Protein AF-A0A7S0Q7Q4-F1 (afdb_monomer)

Mean predicted aligned error: 8.8 Å

InterPro domains:
  IPR007248 Mpv17/PMP22 [PTHR11266] (3-178)

Radius of gyration: 19.62 Å; Cα contacts (8 Å, |Δi|>4): 245; chains: 1; bounding box: 59×31×59 Å

Nearest PDB structures (foldseek):
  9iix-assembly1_R  TM=3.450E-01  e=4.784E+00  Homo sapiens
  8u8f-assembly1_R  TM=2.348E-01  e=5.250E+00  Homo sapiens
  8rql-assembly1_R  TM=2.627E-01  e=7.979E+00  Homo sapiens

Foldseek 3Di:
DVVVVVVVCVVPVLQVQLQVQLVLLLVLLVVLCVVVVPPDDPVLLSVLSSNLSSVLRNPDLCCVQVPVCVPPPCVVQVVDLVSNLVSQCCCVLVPCFLPPSQLSSLLSLQCSPDPPDDSVVSSVVSVVLSVQQVVQQSVLACVLVVVLSVCLSPPADLVCSLVSLSVSSSVLSSVQSNVCVVDVPDDRHHHDDDSDDNVNSVVVVVVVVVVVVVVVVVVVVVVD

pLDDT: mean 80.25, std 16.11, range [37.06, 96.06]

Organism: NCBI:txid221442

Solvent-accessible surface area (backbone atoms only — not comparable to full-atom values): 11736 Å² total; per-residue (Å²): 111,70,70,59,53,53,53,51,39,71,75,40,50,43,63,47,37,8,51,54,34,16,50,47,29,36,54,16,30,56,51,27,44,59,71,69,63,53,95,62,86,59,62,65,61,38,50,38,48,18,51,46,25,26,53,42,21,39,42,60,41,39,47,48,55,72,45,46,35,64,73,65,48,40,81,78,25,70,90,35,72,66,48,39,49,52,50,50,48,46,45,45,65,65,41,42,37,68,73,43,50,48,52,50,48,31,24,48,46,30,51,64,70,52,83,89,64,59,65,67,58,26,36,53,51,16,52,53,53,36,70,72,15,45,67,42,15,49,50,41,14,49,70,50,41,53,57,50,54,48,42,46,73,75,71,40,53,60,89,46,34,31,61,51,36,48,51,55,33,33,54,32,35,22,50,40,36,48,62,56,66,77,32,93,82,63,78,66,48,61,63,40,69,61,84,64,53,53,82,45,27,60,60,57,40,50,49,52,54,56,49,52,54,52,54,52,55,59,59,60,67,75,77,114

Secondary structure (DSSP, 8-state):
-HHHHHHHHHH-HHHHHHHHHHHHHHHHHHHHHHHTT-SS--HHHHHHHHHHHHHHIIIIIHIIIIIIIIIIIHHHHTT-HHHHHHHHHHHIIIIIIIIIIHHHHHHHHHHHH-SS--HHHHHHHHHHHHHHHHHHHHHHHHHHHHHHHHHHHHTS-TTTHHHHHHHHHHHHHHHHHHHHHH-SS--SS--------TTTHHHHHHHHHHHHHHHHHHHHTT--

Sequence (224 aa):
MLRSLSNGVRRYPVPAAGATLATRYFCGDIFAQNFEQAERIDWRRTAIITSFGCLMGSGPVYFLFSYLYPTRIRPLVQHSRVASLSAFIAMDLGVLMPFVYLPVFYAVREVGYSPATHVRDSILKGWIRYKEGVFADMRAATAIMVPQDACLVFLVPSYLAVPFVSVTGFIWVVALSISRGANPDAEGGAAGGVASGADNCNLLVDAEDIRKSRSNASYSNSKL

Structure (mmCIF, N/CA/C/O backbone):
data_AF-A0A7S0Q7Q4-F1
#
_entry.id   AF-A0A7S0Q7Q4-F1
#
loop_
_atom_site.group_PDB
_atom_site.id
_atom_site.type_symbol
_atom_site.label_atom_id
_atom_site.label_alt_id
_atom_site.label_comp_id
_atom_site.label_asym_id
_atom_site.label_entity_id
_atom_site.label_seq_id
_atom_site.pdbx_PDB_ins_code
_atom_site.Cartn_x
_atom_site.Cartn_y
_atom_site.Cartn_z
_atom_site.occupancy
_atom_site.B_iso_or_equiv
_atom_site.auth_seq_id
_atom_site.auth_comp_id
_atom_site.auth_asym_id
_atom_site.auth_atom_id
_atom_site.pdbx_PDB_model_num
ATOM 1 N N . MET A 1 1 ? -28.806 -6.197 -8.462 1.00 66.81 1 MET A N 1
ATOM 2 C CA . MET A 1 1 ? -27.387 -6.124 -8.882 1.00 66.81 1 MET A CA 1
ATOM 3 C C . MET A 1 1 ? 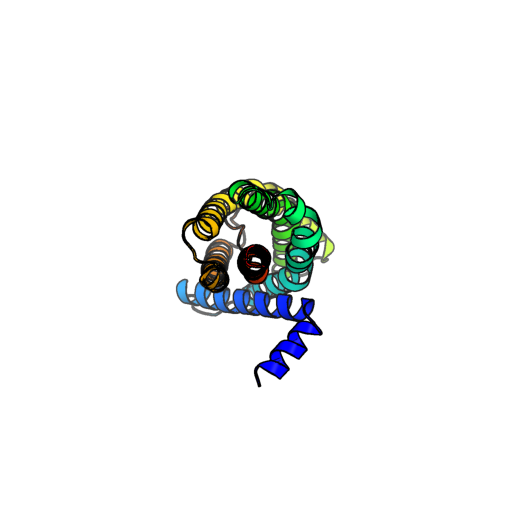-26.423 -6.034 -7.692 1.00 66.81 1 MET A C 1
ATOM 5 O O . MET A 1 1 ? -25.625 -6.946 -7.529 1.00 66.81 1 MET A O 1
ATOM 9 N N . LEU A 1 2 ? -26.546 -5.041 -6.797 1.00 71.25 2 LEU A N 1
ATOM 10 C CA . LEU A 1 2 ? -25.627 -4.844 -5.651 1.00 71.25 2 LEU A CA 1
ATOM 11 C C . LEU A 1 2 ? -25.494 -6.054 -4.700 1.00 71.25 2 LEU A C 1
ATOM 13 O O . LEU A 1 2 ? -24.386 -6.398 -4.305 1.00 71.25 2 LEU A O 1
ATOM 17 N N . ARG A 1 3 ? -26.594 -6.764 -4.405 1.00 76.06 3 ARG A N 1
ATOM 18 C CA . ARG A 1 3 ? -26.569 -7.984 -3.565 1.00 76.06 3 ARG A CA 1
ATOM 19 C C . ARG A 1 3 ? -25.807 -9.158 -4.197 1.00 76.06 3 ARG A C 1
ATOM 21 O O . ARG A 1 3 ? -25.232 -9.979 -3.494 1.00 76.06 3 ARG A O 1
ATOM 28 N N . SER A 1 4 ? -25.797 -9.249 -5.528 1.00 78.94 4 SER A N 1
ATOM 29 C CA . SER A 1 4 ? -25.031 -10.286 -6.233 1.00 78.94 4 SER A CA 1
ATOM 30 C C . SER A 1 4 ? -23.536 -9.979 -6.179 1.00 78.94 4 SER A C 1
ATOM 32 O O . SER A 1 4 ? -22.729 -10.881 -5.969 1.00 78.94 4 SER A O 1
ATOM 34 N N . LEU A 1 5 ? -23.179 -8.697 -6.311 1.00 76.81 5 LEU A N 1
ATOM 35 C CA . LEU A 1 5 ? -21.801 -8.228 -6.207 1.00 76.81 5 LEU A CA 1
ATOM 36 C C . LEU A 1 5 ? -21.236 -8.487 -4.801 1.00 76.81 5 LEU A C 1
ATOM 38 O O . LEU A 1 5 ? -20.153 -9.049 -4.665 1.00 76.81 5 LEU A O 1
ATOM 42 N N . SER A 1 6 ? -22.008 -8.172 -3.754 1.00 81.50 6 SER A N 1
ATOM 43 C CA . SER A 1 6 ? -21.590 -8.409 -2.366 1.00 81.50 6 SER A CA 1
ATOM 44 C C . SER A 1 6 ? -21.366 -9.891 -2.061 1.00 81.50 6 SER A C 1
ATOM 46 O O . SER A 1 6 ? -20.432 -10.239 -1.343 1.00 81.50 6 SER A O 1
ATOM 48 N N . ASN A 1 7 ? -22.194 -10.776 -2.624 1.00 82.81 7 ASN A N 1
ATOM 49 C CA . ASN A 1 7 ? -22.036 -12.221 -2.450 1.00 82.81 7 ASN A CA 1
ATOM 50 C C . ASN A 1 7 ? -20.778 -12.747 -3.154 1.00 82.81 7 ASN A C 1
ATOM 52 O O . ASN A 1 7 ? -20.102 -13.623 -2.618 1.00 82.81 7 ASN A O 1
ATOM 56 N N . GLY A 1 8 ? -20.433 -12.183 -4.316 1.00 80.88 8 GLY A N 1
ATOM 57 C CA . GLY A 1 8 ? -19.184 -12.489 -5.014 1.00 80.88 8 GLY A CA 1
ATOM 58 C C . GLY A 1 8 ? -17.950 -12.080 -4.208 1.00 80.88 8 GLY A C 1
ATOM 59 O O . GLY A 1 8 ? -17.070 -12.907 -3.978 1.00 80.88 8 GLY A O 1
ATOM 60 N N . VAL A 1 9 ? -17.924 -10.841 -3.703 1.00 85.44 9 VAL A N 1
ATOM 61 C CA . VAL A 1 9 ? -16.812 -10.320 -2.884 1.00 85.44 9 VAL A CA 1
ATOM 62 C C . VAL A 1 9 ? -16.636 -11.133 -1.601 1.00 85.44 9 VAL A C 1
ATOM 64 O O . VAL A 1 9 ? -15.517 -11.485 -1.243 1.00 85.44 9 VAL A O 1
ATOM 67 N N . ARG A 1 10 ? -17.735 -11.517 -0.939 1.00 85.06 10 ARG A N 1
ATOM 68 C CA . ARG A 1 10 ? -17.684 -12.379 0.253 1.00 85.06 10 ARG A CA 1
ATOM 69 C C . ARG A 1 10 ? -17.113 -13.767 -0.026 1.00 85.06 10 ARG A C 1
ATOM 71 O O . ARG A 1 10 ? -16.488 -14.345 0.856 1.00 85.06 10 ARG A O 1
ATOM 78 N N . ARG A 1 11 ? -17.338 -14.311 -1.224 1.00 90.69 11 ARG A N 1
ATOM 79 C CA . ARG A 1 11 ? -16.845 -15.639 -1.609 1.00 90.69 11 ARG A CA 1
ATOM 80 C C . ARG A 1 11 ? -15.355 -15.628 -1.955 1.00 90.69 11 ARG A C 1
ATOM 82 O O . ARG A 1 11 ? -14.682 -16.624 -1.713 1.00 90.69 11 ARG A O 1
ATOM 89 N N . TYR A 1 12 ? -14.850 -14.515 -2.487 1.00 89.44 12 TYR A N 1
ATOM 90 C CA . TYR A 1 12 ? -13.454 -14.359 -2.907 1.00 89.44 12 TYR A CA 1
ATOM 91 C C . TYR A 1 12 ? -12.860 -13.023 -2.422 1.00 89.44 12 TYR A C 1
ATOM 93 O O . TYR A 1 12 ? -12.546 -12.156 -3.242 1.00 89.44 12 TYR A O 1
ATOM 101 N N . PRO A 1 13 ? -12.675 -12.843 -1.101 1.00 87.62 13 PRO A N 1
ATOM 102 C CA . PRO A 1 13 ? -12.252 -11.561 -0.539 1.00 87.62 13 PRO A CA 1
ATOM 103 C C . PRO A 1 13 ? -10.807 -11.198 -0.913 1.00 87.62 13 PRO A C 1
ATOM 105 O O . PRO A 1 13 ? -10.520 -10.047 -1.220 1.00 87.62 13 PRO A O 1
ATOM 108 N N . VAL A 1 14 ? -9.912 -12.189 -0.976 1.00 90.94 14 VAL A N 1
ATOM 109 C CA . VAL A 1 14 ? -8.495 -11.997 -1.327 1.00 90.94 14 VAL A CA 1
ATOM 110 C C . VAL A 1 14 ? -8.309 -11.512 -2.777 1.00 90.94 14 VAL A C 1
ATOM 112 O O . VAL A 1 14 ? -7.689 -10.464 -2.974 1.00 90.94 14 VAL A O 1
ATOM 115 N N . PRO A 1 15 ? -8.861 -12.189 -3.807 1.00 92.56 15 PRO A N 1
ATOM 116 C CA . PRO A 1 15 ? -8.795 -11.676 -5.174 1.00 92.56 15 PRO A CA 1
ATOM 117 C C . PRO A 1 15 ? -9.486 -10.320 -5.340 1.00 92.56 15 PRO A C 1
ATOM 119 O O . PRO A 1 15 ? -9.007 -9.490 -6.106 1.00 92.56 15 PRO A O 1
ATOM 122 N N . ALA A 1 16 ? -10.583 -10.070 -4.614 1.00 90.75 16 ALA A N 1
ATOM 123 C CA . ALA A 1 16 ? -11.273 -8.782 -4.654 1.00 90.75 16 ALA A CA 1
ATOM 124 C C . ALA A 1 16 ? -10.399 -7.639 -4.104 1.00 90.75 16 ALA A C 1
ATOM 126 O O . ALA A 1 16 ? -10.327 -6.577 -4.727 1.00 90.75 16 ALA A O 1
ATOM 127 N N . ALA A 1 17 ? -9.688 -7.865 -2.995 1.00 89.00 17 ALA A N 1
ATOM 128 C CA . ALA A 1 17 ? -8.731 -6.906 -2.443 1.00 89.00 17 ALA A CA 1
ATOM 129 C C . ALA A 1 17 ? -7.565 -6.650 -3.415 1.00 89.00 17 ALA A C 1
ATOM 131 O O . ALA A 1 17 ? -7.247 -5.498 -3.718 1.00 89.00 17 ALA A O 1
ATOM 132 N N . GLY A 1 18 ? -6.989 -7.717 -3.984 1.00 91.00 18 GLY A N 1
ATOM 133 C CA . GLY A 1 18 ? -5.953 -7.622 -5.017 1.00 91.00 18 GLY A CA 1
ATOM 134 C C . GLY A 1 18 ? -6.405 -6.811 -6.234 1.00 91.00 18 GLY A C 1
ATOM 135 O O . GLY A 1 18 ? -5.720 -5.873 -6.633 1.00 91.00 18 GLY A O 1
ATOM 136 N N . ALA A 1 19 ? -7.586 -7.104 -6.783 1.00 93.62 19 ALA A N 1
ATOM 137 C 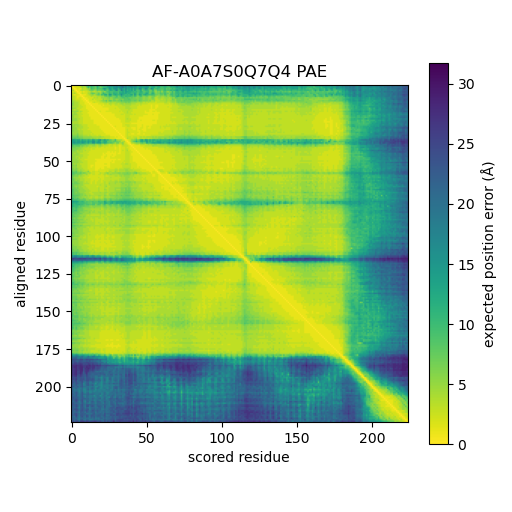CA . ALA A 1 19 ? -8.129 -6.398 -7.944 1.00 93.62 19 ALA A CA 1
ATOM 138 C C . ALA A 1 19 ? -8.432 -4.920 -7.652 1.00 93.62 19 ALA A C 1
ATOM 140 O O . ALA A 1 19 ? -8.180 -4.053 -8.492 1.00 93.62 19 ALA A O 1
ATOM 141 N N . THR A 1 20 ? -8.934 -4.614 -6.454 1.00 91.00 20 THR A N 1
ATOM 142 C CA . THR A 1 20 ? -9.230 -3.236 -6.039 1.00 91.00 20 THR A CA 1
ATOM 143 C C . THR A 1 20 ? -7.951 -2.407 -5.950 1.00 91.00 20 THR A C 1
ATOM 145 O O . THR A 1 20 ? -7.891 -1.302 -6.497 1.00 91.00 20 THR A O 1
ATOM 148 N N . LEU A 1 21 ? -6.899 -2.945 -5.323 1.00 90.31 21 LEU A N 1
ATOM 149 C CA . LEU A 1 21 ? -5.605 -2.264 -5.272 1.00 90.31 21 LEU A CA 1
ATOM 150 C C . LEU A 1 21 ? -4.954 -2.183 -6.653 1.00 90.31 21 LEU A C 1
ATOM 152 O O . LEU A 1 21 ? -4.485 -1.112 -7.019 1.00 90.31 21 LEU A O 1
ATOM 156 N N . ALA A 1 22 ? -4.975 -3.252 -7.451 1.00 93.69 22 ALA A N 1
ATOM 157 C CA . ALA A 1 22 ? -4.448 -3.230 -8.815 1.00 93.69 22 ALA A CA 1
ATOM 158 C C . ALA A 1 22 ? -5.094 -2.115 -9.652 1.00 93.69 22 ALA A C 1
ATOM 160 O O . ALA A 1 22 ? -4.392 -1.345 -10.298 1.00 93.69 22 ALA A O 1
ATOM 161 N N . THR A 1 23 ? -6.419 -1.966 -9.565 1.00 95.38 23 THR A N 1
ATOM 162 C CA . THR A 1 23 ? -7.163 -0.912 -10.271 1.00 95.38 23 THR A CA 1
ATOM 163 C C . THR A 1 23 ? -6.727 0.480 -9.820 1.00 95.38 23 THR A C 1
ATOM 165 O O . THR A 1 23 ? -6.481 1.351 -10.650 1.00 95.38 23 THR A O 1
ATOM 168 N N . ARG A 1 24 ? -6.575 0.698 -8.507 1.00 92.88 24 ARG A N 1
ATOM 169 C CA . ARG A 1 24 ? -6.080 1.974 -7.9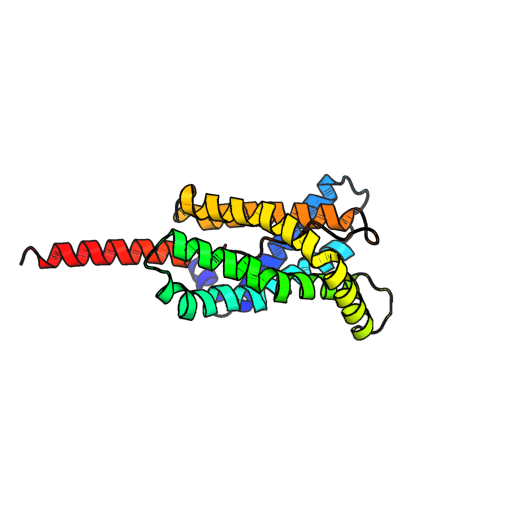66 1.00 92.88 24 ARG A CA 1
ATOM 170 C C . ARG A 1 24 ? -4.683 2.300 -8.493 1.00 92.88 24 ARG A C 1
ATOM 172 O O . ARG A 1 24 ? -4.434 3.435 -8.884 1.00 92.88 24 ARG A O 1
ATOM 179 N N . TYR A 1 25 ? -3.799 1.306 -8.496 1.00 93.56 25 TYR A N 1
ATOM 180 C CA . TYR A 1 25 ? -2.410 1.444 -8.923 1.00 93.56 25 TYR A CA 1
ATOM 181 C C . TYR A 1 25 ? -2.309 1.723 -10.428 1.00 93.56 25 TYR A C 1
ATOM 183 O O . TYR A 1 25 ? -1.598 2.637 -10.831 1.00 93.56 25 TYR A O 1
ATOM 191 N N . PHE A 1 26 ? -3.101 1.017 -11.237 1.00 95.88 26 PHE A N 1
ATOM 192 C CA . PHE A 1 26 ? -3.234 1.256 -12.672 1.00 95.88 26 PHE A CA 1
ATOM 193 C C . PHE A 1 26 ? -3.701 2.686 -12.969 1.00 95.88 26 PHE A C 1
ATOM 195 O O . PHE A 1 26 ? -3.037 3.422 -13.695 1.00 95.88 26 PHE A O 1
ATOM 202 N N . CYS A 1 27 ? -4.817 3.113 -12.370 1.00 96.06 27 CYS A N 1
ATOM 203 C CA . CYS A 1 27 ? -5.369 4.445 -12.616 1.00 96.06 27 CYS A CA 1
ATOM 204 C C . CYS A 1 27 ? -4.431 5.562 -12.141 1.00 96.06 27 CYS A C 1
ATOM 206 O O . CYS A 1 27 ? -4.305 6.577 -12.822 1.00 96.06 27 CYS A O 1
ATOM 208 N N . GLY A 1 28 ? -3.783 5.391 -10.984 1.00 93.88 28 GLY A N 1
ATOM 209 C CA . GLY A 1 28 ? -2.861 6.393 -10.449 1.00 93.88 28 GLY A CA 1
ATOM 210 C C . GLY A 1 28 ? -1.600 6.539 -11.295 1.00 93.88 28 GLY A C 1
ATOM 211 O O . GLY A 1 28 ? -1.141 7.656 -11.506 1.00 93.88 28 GLY A O 1
ATOM 212 N N . ASP A 1 29 ? -1.086 5.441 -11.850 1.00 93.75 29 ASP A N 1
ATOM 213 C CA . ASP A 1 29 ? 0.073 5.487 -12.740 1.00 93.75 29 ASP A CA 1
ATOM 214 C C . ASP A 1 29 ? -0.254 6.144 -14.089 1.00 93.75 29 ASP A C 1
ATOM 216 O O . ASP A 1 29 ? 0.470 7.032 -14.528 1.00 93.75 29 ASP A O 1
ATOM 220 N N . ILE A 1 30 ? -1.391 5.803 -14.707 1.00 95.00 30 ILE A N 1
ATOM 221 C CA . ILE A 1 30 ? -1.849 6.477 -15.933 1.00 95.00 30 ILE A CA 1
ATOM 222 C C . ILE A 1 30 ? -2.056 7.977 -15.686 1.00 95.00 30 ILE A C 1
ATOM 224 O O . ILE A 1 30 ? -1.701 8.806 -16.523 1.00 95.00 30 ILE A O 1
ATOM 228 N N . PHE A 1 31 ? -2.609 8.349 -14.530 1.00 95.31 31 PHE A N 1
ATOM 229 C CA . PHE A 1 31 ? -2.770 9.752 -14.157 1.00 95.31 31 PHE A CA 1
ATOM 230 C C . PHE A 1 31 ? -1.419 10.463 -13.990 1.00 95.31 31 PHE A C 1
ATOM 232 O O . PHE A 1 31 ? -1.245 11.558 -14.519 1.00 95.31 31 PHE A O 1
ATOM 239 N N . ALA A 1 32 ? -0.455 9.835 -13.312 1.00 92.50 32 ALA A N 1
ATOM 240 C CA . ALA A 1 32 ? 0.893 10.370 -13.135 1.00 92.50 32 ALA A CA 1
ATOM 241 C C . ALA A 1 32 ? 1.617 10.582 -14.471 1.00 92.50 32 ALA A C 1
ATOM 243 O O . ALA A 1 32 ? 2.139 11.665 -14.710 1.00 92.50 32 ALA A O 1
ATOM 244 N N . GLN A 1 33 ? 1.581 9.601 -15.374 1.00 91.62 33 GLN A N 1
ATOM 245 C CA . GLN A 1 33 ? 2.225 9.711 -16.687 1.00 91.62 33 GLN A CA 1
ATOM 246 C C . GLN A 1 33 ? 1.598 10.809 -17.563 1.00 91.62 33 GLN A C 1
ATOM 248 O O . GLN A 1 33 ? 2.306 11.520 -18.276 1.00 91.62 33 GLN A O 1
ATOM 253 N N . ASN A 1 34 ? 0.276 10.997 -17.476 1.00 92.44 34 ASN A N 1
ATOM 254 C CA . ASN A 1 34 ? -0.397 12.122 -18.130 1.00 92.44 34 ASN A CA 1
ATOM 255 C C . ASN A 1 34 ? 0.020 13.470 -17.518 1.00 92.44 34 ASN A C 1
ATOM 257 O O . ASN A 1 34 ? 0.174 14.452 -18.242 1.00 92.44 34 ASN A O 1
ATOM 261 N N . PHE A 1 35 ? 0.209 13.524 -16.197 1.00 91.94 35 PHE A N 1
ATOM 262 C CA . PHE A 1 35 ? 0.665 14.726 -15.496 1.00 91.94 35 PHE A CA 1
ATOM 263 C C . PHE A 1 35 ? 2.124 15.081 -15.828 1.00 91.94 35 PHE A C 1
ATOM 265 O O . PHE A 1 35 ? 2.452 16.255 -15.963 1.00 91.94 35 PHE A O 1
ATOM 272 N N . GLU A 1 36 ? 2.976 14.075 -16.032 1.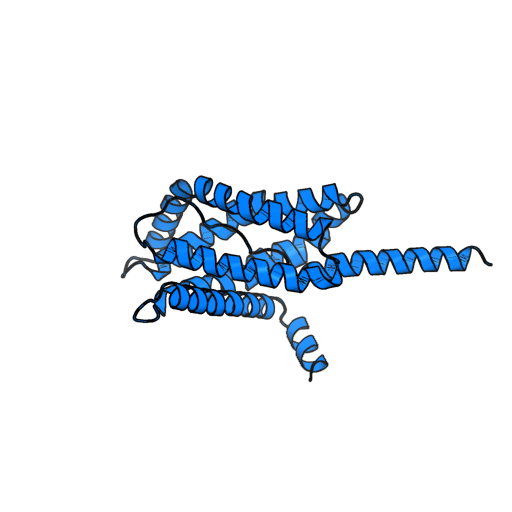00 86.31 36 GLU A N 1
ATOM 273 C CA . GLU A 1 36 ? 4.364 14.218 -16.497 1.00 86.31 36 GLU A CA 1
ATOM 274 C C . GLU A 1 36 ? 4.482 14.690 -17.957 1.00 86.31 36 GLU A C 1
ATOM 276 O O . GLU A 1 36 ? 5.590 14.953 -18.417 1.00 86.31 36 GLU A O 1
ATOM 281 N N . GLN A 1 37 ? 3.368 14.798 -18.693 1.00 81.06 37 GLN A N 1
ATOM 282 C CA . GLN A 1 37 ? 3.347 15.107 -20.129 1.00 81.06 37 GLN A CA 1
ATOM 283 C C . GLN A 1 37 ? 4.226 14.156 -20.958 1.00 81.06 37 GLN A C 1
ATOM 285 O O . GLN A 1 37 ? 4.822 14.558 -21.958 1.00 81.06 37 GLN A O 1
ATOM 290 N N . ALA A 1 38 ? 4.305 12.885 -20.553 1.00 74.75 38 ALA A N 1
ATOM 291 C CA . ALA A 1 38 ? 5.056 11.887 -21.298 1.00 74.75 38 ALA A CA 1
ATOM 292 C C . ALA A 1 38 ? 4.490 11.759 -22.724 1.00 74.75 38 ALA A C 1
ATOM 294 O O . ALA A 1 38 ? 3.289 11.563 -22.908 1.00 74.75 38 ALA A O 1
ATOM 295 N N . GLU A 1 39 ? 5.352 11.826 -23.747 1.00 79.19 39 GLU A N 1
ATOM 296 C CA . GLU A 1 39 ? 4.924 11.697 -25.151 1.00 79.19 39 GLU A CA 1
ATOM 297 C C . GLU A 1 39 ? 4.227 10.355 -25.433 1.00 79.19 39 GLU A C 1
ATOM 299 O O . GLU A 1 39 ? 3.425 10.240 -26.364 1.00 79.19 39 GLU A O 1
ATOM 304 N N . ARG A 1 40 ? 4.550 9.316 -24.649 1.00 87.81 40 ARG A N 1
ATOM 305 C CA . ARG A 1 40 ? 3.974 7.972 -24.745 1.00 87.81 40 ARG A CA 1
ATOM 306 C C . ARG A 1 40 ? 3.808 7.356 -23.363 1.00 87.81 40 ARG A C 1
ATOM 308 O O . ARG A 1 40 ? 4.683 7.493 -22.515 1.00 87.81 40 ARG A O 1
ATOM 315 N N . ILE A 1 41 ? 2.717 6.610 -23.193 1.00 91.12 41 ILE A N 1
ATOM 316 C CA . ILE A 1 41 ? 2.461 5.828 -21.981 1.00 91.12 41 ILE A CA 1
ATOM 317 C C . ILE A 1 41 ? 3.459 4.662 -21.910 1.00 91.12 41 ILE A C 1
ATOM 319 O O . ILE A 1 41 ? 3.494 3.804 -22.798 1.00 91.12 41 ILE A O 1
ATOM 323 N N . ASP A 1 42 ? 4.246 4.616 -20.837 1.00 91.00 42 ASP A N 1
ATOM 324 C CA . ASP A 1 42 ? 5.092 3.487 -20.468 1.00 91.00 42 ASP A CA 1
ATOM 325 C C . ASP A 1 42 ? 4.237 2.382 -19.828 1.00 91.00 42 ASP A C 1
ATOM 327 O O . ASP A 1 42 ? 4.043 2.300 -18.611 1.00 91.00 42 ASP A O 1
ATOM 331 N N . TRP A 1 43 ? 3.740 1.484 -20.679 1.00 93.25 43 TRP A N 1
ATOM 332 C CA . TRP A 1 43 ? 2.975 0.311 -20.258 1.00 93.25 43 TRP A CA 1
ATOM 333 C C . TRP A 1 43 ? 3.771 -0.656 -19.378 1.00 93.25 43 TRP A C 1
ATOM 335 O O . TRP A 1 43 ? 3.171 -1.422 -18.621 1.00 93.25 43 TRP A O 1
ATOM 345 N N . ARG A 1 44 ? 5.108 -0.641 -19.453 1.00 91.50 44 ARG A N 1
ATOM 346 C CA . ARG A 1 44 ? 5.961 -1.489 -18.615 1.00 91.50 44 ARG A CA 1
ATOM 347 C C . ARG A 1 44 ? 5.919 -0.995 -17.174 1.00 91.50 44 ARG A C 1
ATOM 349 O O . ARG A 1 44 ? 5.657 -1.797 -16.279 1.00 91.50 44 ARG A O 1
ATOM 356 N N . ARG A 1 45 ? 6.094 0.311 -16.954 1.00 89.88 45 ARG A N 1
ATOM 357 C CA . ARG A 1 45 ? 5.915 0.960 -15.641 1.00 89.88 45 ARG A CA 1
ATOM 358 C C . ARG A 1 45 ? 4.532 0.664 -15.063 1.00 89.88 45 ARG A C 1
ATOM 360 O O . ARG A 1 45 ? 4.433 0.174 -13.934 1.00 89.88 45 ARG A O 1
ATOM 367 N N . THR A 1 46 ? 3.485 0.849 -15.867 1.00 93.88 46 THR A N 1
ATOM 368 C CA . THR A 1 46 ? 2.104 0.573 -15.450 1.00 93.88 46 THR A CA 1
ATOM 369 C C . THR A 1 46 ? 1.914 -0.887 -15.056 1.00 93.88 46 THR A C 1
ATOM 371 O O . THR A 1 46 ? 1.327 -1.165 -14.010 1.00 93.88 46 THR A O 1
ATOM 374 N N . ALA A 1 47 ? 2.444 -1.836 -15.833 1.00 94.25 47 ALA A N 1
ATOM 375 C CA . ALA A 1 47 ? 2.354 -3.259 -15.517 1.00 94.25 47 ALA A CA 1
ATOM 376 C C . ALA A 1 47 ? 3.061 -3.608 -14.197 1.00 94.25 47 ALA A C 1
ATOM 378 O O . ALA A 1 47 ? 2.515 -4.374 -13.400 1.00 94.25 47 ALA A O 1
ATOM 379 N N . ILE A 1 48 ? 4.233 -3.025 -13.928 1.00 92.81 48 ILE A N 1
ATOM 380 C CA . ILE A 1 48 ? 5.008 -3.250 -12.696 1.00 92.81 48 ILE A CA 1
ATOM 381 C C . ILE A 1 48 ? 4.240 -2.744 -11.473 1.00 92.81 48 ILE A C 1
ATOM 383 O O . ILE A 1 48 ? 4.016 -3.499 -10.525 1.00 92.81 48 ILE A O 1
ATOM 387 N N . ILE A 1 49 ? 3.790 -1.488 -11.510 1.00 91.69 49 ILE A N 1
ATOM 388 C CA . ILE A 1 49 ? 3.073 -0.842 -10.402 1.00 91.69 49 ILE A CA 1
ATOM 389 C C . ILE A 1 49 ? 1.712 -1.518 -10.169 1.00 91.69 49 ILE A C 1
ATOM 391 O O . ILE A 1 49 ? 1.343 -1.793 -9.027 1.00 91.69 49 ILE A O 1
ATOM 395 N N . THR A 1 50 ? 1.001 -1.890 -11.236 1.00 94.81 50 THR A N 1
ATOM 396 C CA . THR A 1 50 ? -0.269 -2.633 -11.145 1.00 94.81 50 THR A CA 1
ATOM 397 C C . THR A 1 50 ? -0.069 -4.026 -10.543 1.00 94.81 50 THR A C 1
ATOM 399 O O . THR A 1 50 ? -0.831 -4.435 -9.664 1.00 94.81 50 THR A O 1
ATOM 402 N N . SER A 1 51 ? 0.974 -4.750 -10.967 1.00 94.88 51 SER A N 1
ATOM 403 C CA . SER A 1 51 ? 1.304 -6.080 -10.433 1.00 94.88 51 SER A CA 1
ATOM 404 C C . SER A 1 51 ? 1.666 -6.012 -8.954 1.00 94.88 51 SER A C 1
ATOM 406 O O . SER A 1 51 ? 1.214 -6.843 -8.166 1.00 94.88 51 SER A O 1
ATOM 408 N N . PHE A 1 52 ? 2.424 -4.986 -8.561 1.00 93.94 52 PHE A N 1
ATOM 409 C CA . PHE A 1 52 ? 2.730 -4.713 -7.164 1.00 93.94 52 PHE A CA 1
ATOM 410 C C . PHE A 1 52 ? 1.459 -4.454 -6.339 1.00 93.94 52 PHE A C 1
ATOM 412 O O . PHE A 1 52 ? 1.273 -5.084 -5.298 1.00 93.94 52 PHE A O 1
ATOM 419 N N . GLY A 1 53 ? 0.545 -3.607 -6.827 1.00 91.50 53 GLY A N 1
ATOM 420 C CA . GLY A 1 53 ? -0.744 -3.359 -6.173 1.00 91.50 53 GLY A CA 1
ATOM 421 C C . GLY A 1 53 ? -1.575 -4.636 -6.000 1.00 91.50 53 GLY A C 1
ATOM 422 O O . GLY A 1 53 ? -2.111 -4.888 -4.920 1.00 91.50 53 GLY A O 1
ATOM 423 N N . CYS A 1 54 ? -1.619 -5.487 -7.030 1.00 94.62 54 CYS A N 1
ATOM 424 C CA . CYS A 1 54 ? -2.305 -6.780 -6.982 1.00 94.62 54 CYS A CA 1
ATOM 425 C C . CYS A 1 54 ? -1.709 -7.721 -5.920 1.00 94.62 54 CYS A C 1
ATOM 427 O O . CYS A 1 54 ? -2.434 -8.301 -5.103 1.00 94.62 54 CYS A O 1
ATOM 429 N N . LEU A 1 55 ? -0.379 -7.848 -5.901 1.00 94.62 55 LEU A N 1
ATOM 430 C CA . LEU A 1 55 ? 0.351 -8.704 -4.966 1.00 94.62 55 LEU A CA 1
ATOM 431 C C . LEU A 1 55 ? 0.175 -8.234 -3.515 1.00 94.62 55 LEU A C 1
ATOM 433 O O . LEU A 1 55 ? -0.113 -9.037 -2.627 1.00 94.62 55 LEU A O 1
ATOM 437 N N . MET A 1 56 ? 0.286 -6.926 -3.277 1.00 92.31 56 MET A N 1
ATOM 438 C CA . MET A 1 56 ? 0.104 -6.351 -1.944 1.00 92.31 56 MET A CA 1
ATOM 439 C C . MET A 1 56 ? -1.337 -6.484 -1.451 1.00 92.31 56 MET A C 1
ATOM 441 O O . MET A 1 56 ? -1.548 -6.837 -0.289 1.00 92.31 56 MET A O 1
ATOM 445 N N . GLY A 1 57 ? -2.321 -6.245 -2.324 1.00 88.31 57 GLY A N 1
ATOM 446 C CA . GLY A 1 57 ? -3.739 -6.337 -1.976 1.00 88.31 57 GLY A CA 1
ATOM 447 C C . GLY A 1 57 ? -4.201 -7.758 -1.677 1.00 88.31 57 GLY A C 1
ATOM 448 O O . GLY A 1 57 ? -4.963 -7.965 -0.739 1.00 88.31 57 GLY A O 1
ATOM 449 N N . SER A 1 58 ? -3.714 -8.745 -2.431 1.00 90.25 58 SER A N 1
ATOM 450 C CA . SER A 1 58 ? -4.119 -10.144 -2.252 1.00 90.25 58 SER A CA 1
ATOM 451 C C . SER A 1 58 ? -3.479 -10.824 -1.035 1.00 90.25 58 SER A C 1
ATOM 453 O O . SER A 1 58 ? -4.097 -11.696 -0.429 1.00 90.25 58 SER A O 1
ATOM 455 N N . GLY A 1 59 ? -2.263 -10.441 -0.644 1.00 89.31 59 GLY A N 1
ATOM 456 C CA . GLY A 1 59 ? -1.557 -11.099 0.457 1.00 89.31 59 GLY A CA 1
ATOM 457 C C . GLY A 1 59 ? -1.427 -10.221 1.702 1.00 89.31 59 GLY A C 1
ATOM 458 O O . GLY A 1 59 ? -2.297 -10.268 2.578 1.00 89.31 59 GLY A O 1
ATOM 459 N N . PRO A 1 60 ? -0.332 -9.450 1.825 1.00 89.12 60 PRO A N 1
ATOM 460 C CA . PRO A 1 60 ? 0.045 -8.802 3.079 1.00 89.12 60 PRO A CA 1
ATOM 461 C C . PRO A 1 60 ? -0.998 -7.849 3.645 1.00 89.12 60 PRO A C 1
ATOM 463 O O . PRO A 1 60 ? -1.273 -7.899 4.841 1.00 89.12 60 PRO A O 1
ATOM 466 N N . VAL A 1 61 ? -1.590 -7.003 2.797 1.00 88.00 61 VAL A N 1
ATOM 467 C CA . VAL A 1 61 ? -2.570 -6.003 3.236 1.00 88.00 61 VAL A CA 1
ATOM 468 C C . VAL A 1 61 ? -3.806 -6.707 3.772 1.00 88.00 61 VAL A C 1
ATOM 470 O O . VAL A 1 61 ? -4.209 -6.451 4.903 1.00 88.00 61 VAL A O 1
ATOM 473 N N . TYR A 1 62 ? -4.355 -7.660 3.015 1.00 87.25 62 TYR A N 1
ATOM 474 C CA . TYR A 1 62 ? -5.509 -8.433 3.457 1.00 87.25 62 TYR A CA 1
ATOM 475 C C . TYR A 1 62 ? -5.226 -9.179 4.768 1.00 87.25 62 TYR A C 1
ATOM 477 O O . TYR A 1 62 ? -5.987 -9.059 5.725 1.00 87.25 62 TYR A O 1
ATOM 485 N N . PHE A 1 63 ? -4.109 -9.904 4.862 1.00 90.12 63 PHE A N 1
ATOM 486 C CA . PHE A 1 63 ? -3.766 -10.660 6.068 1.00 90.12 63 PHE A CA 1
ATOM 487 C C . PHE A 1 63 ? -3.600 -9.760 7.300 1.00 90.12 63 PHE A C 1
ATOM 489 O O . PHE A 1 63 ? -4.177 -10.019 8.357 1.00 90.12 63 PHE A O 1
ATOM 496 N N . LEU A 1 64 ? -2.825 -8.687 7.174 1.00 87.00 64 LEU A N 1
ATOM 497 C CA . LEU A 1 64 ? -2.483 -7.821 8.295 1.00 87.00 64 LEU A CA 1
ATOM 498 C C . LEU A 1 64 ? -3.716 -7.072 8.818 1.00 87.00 64 LEU A C 1
ATOM 500 O O . LEU A 1 64 ? -3.936 -6.975 10.023 1.00 87.00 64 LEU A O 1
ATOM 504 N N . PHE A 1 65 ? -4.565 -6.602 7.912 1.00 84.06 65 PHE A N 1
ATOM 505 C CA . PHE A 1 65 ? -5.664 -5.715 8.257 1.00 84.06 65 PHE A CA 1
ATOM 506 C C . PHE A 1 65 ? -7.022 -6.405 8.400 1.00 84.06 65 PHE A C 1
ATOM 508 O O . PHE A 1 65 ? -7.794 -6.031 9.279 1.00 84.06 65 PHE A O 1
ATOM 515 N N . SER A 1 66 ? -7.300 -7.446 7.613 1.00 84.12 66 SER A N 1
ATOM 516 C CA . SER A 1 66 ? -8.560 -8.199 7.719 1.00 84.12 66 SER A CA 1
ATOM 517 C C . SER A 1 66 ? -8.482 -9.336 8.735 1.00 84.12 66 SER A C 1
ATOM 519 O O . SER A 1 66 ? -9.507 -9.726 9.290 1.00 84.12 66 SER A O 1
ATOM 521 N N . TYR A 1 67 ? -7.283 -9.866 9.010 1.00 86.44 67 TYR A N 1
ATOM 522 C CA . TYR A 1 67 ? -7.109 -10.977 9.946 1.00 86.44 67 TYR A CA 1
ATOM 523 C C . TYR A 1 67 ? -6.351 -10.577 11.214 1.00 86.44 67 TYR A C 1
ATOM 525 O O . TYR A 1 67 ? -6.927 -10.649 12.300 1.00 86.44 67 TYR A O 1
ATOM 533 N N . LEU A 1 68 ? -5.095 -10.132 11.114 1.00 88.44 68 LEU A N 1
ATOM 534 C CA . LEU A 1 68 ? -4.230 -9.919 12.282 1.00 88.44 68 LEU A CA 1
ATOM 535 C C . LEU A 1 68 ? -4.717 -8.770 13.177 1.00 88.44 68 LEU A C 1
ATOM 537 O O . LEU A 1 68 ? -4.864 -8.945 14.390 1.00 88.44 68 LEU A O 1
ATOM 541 N N . TYR A 1 69 ? -5.001 -7.608 12.590 1.00 86.00 69 TYR A N 1
ATOM 542 C CA . TYR A 1 69 ? -5.420 -6.431 13.344 1.00 86.00 69 TYR A CA 1
ATOM 543 C C . TYR A 1 69 ? -6.731 -6.656 14.117 1.00 86.00 69 TYR A C 1
ATOM 545 O O . TYR A 1 69 ? -6.735 -6.428 15.329 1.00 86.00 69 TYR A O 1
ATOM 553 N N . PRO A 1 70 ? -7.825 -7.166 13.513 1.00 85.00 70 PRO A N 1
ATOM 554 C CA . PRO A 1 70 ? -9.101 -7.296 14.211 1.00 85.00 70 PRO A CA 1
ATOM 555 C C . PRO A 1 70 ? -9.091 -8.412 15.257 1.00 85.00 70 PRO A C 1
ATOM 557 O O . PRO A 1 70 ? -9.715 -8.252 16.304 1.00 85.00 70 PRO A O 1
ATOM 560 N N . THR A 1 71 ? -8.385 -9.524 15.002 1.00 88.25 71 THR A N 1
ATOM 561 C CA . THR A 1 71 ? -8.388 -10.675 15.924 1.00 88.25 71 THR A CA 1
ATOM 562 C C . THR A 1 71 ? -7.354 -10.579 17.039 1.00 88.25 71 THR A C 1
ATOM 564 O O . THR A 1 71 ? -7.620 -11.072 18.132 1.00 88.25 71 THR A O 1
ATOM 567 N N . ARG A 1 72 ? -6.178 -9.983 16.798 1.00 90.44 72 ARG A N 1
ATOM 568 C CA . ARG A 1 72 ? -5.067 -10.005 17.768 1.00 90.44 72 ARG A CA 1
ATOM 569 C C . ARG A 1 72 ? -4.749 -8.644 18.370 1.00 90.44 72 ARG A C 1
ATOM 571 O O . ARG A 1 72 ? -4.488 -8.573 19.563 1.00 90.44 72 ARG A O 1
ATOM 578 N N . ILE A 1 73 ? -4.768 -7.579 17.571 1.00 87.06 73 ILE A N 1
ATOM 579 C CA . ILE A 1 73 ? -4.277 -6.261 18.009 1.00 87.06 73 ILE A CA 1
ATOM 580 C C . ILE A 1 73 ? -5.411 -5.440 18.618 1.00 87.06 73 ILE A C 1
ATOM 582 O O . ILE A 1 73 ? -5.306 -4.961 19.744 1.00 87.06 73 ILE A O 1
ATOM 586 N N . ARG A 1 74 ? -6.532 -5.320 17.904 1.00 84.12 74 ARG A N 1
ATOM 587 C CA . ARG A 1 74 ? -7.683 -4.500 18.294 1.00 84.12 74 ARG A CA 1
ATOM 588 C C . ARG A 1 74 ? -8.203 -4.796 19.708 1.00 84.12 74 ARG A C 1
ATOM 590 O O . ARG A 1 74 ? -8.425 -3.824 20.432 1.00 84.12 74 ARG A O 1
ATOM 597 N N . PRO A 1 75 ? -8.371 -6.058 20.157 1.00 89.00 75 PRO A N 1
ATOM 598 C CA . PRO A 1 75 ? -8.863 -6.332 21.509 1.00 89.00 75 PRO A CA 1
ATOM 599 C C . PRO A 1 75 ? -7.985 -5.738 22.619 1.00 89.00 75 PRO A C 1
ATOM 601 O O . PRO A 1 75 ? -8.504 -5.420 23.685 1.00 89.00 75 PRO A O 1
ATOM 604 N N . LEU A 1 76 ? -6.687 -5.550 22.353 1.00 88.81 76 LEU A N 1
ATOM 605 C CA . LEU A 1 76 ? -5.710 -5.018 23.305 1.00 88.81 76 LEU A CA 1
ATOM 606 C C . LEU A 1 76 ? -5.725 -3.484 23.377 1.00 88.81 76 LEU A C 1
ATOM 608 O O . LEU A 1 76 ? -5.363 -2.911 24.400 1.00 88.81 76 LEU A O 1
ATOM 612 N N . VAL A 1 77 ? -6.143 -2.808 22.302 1.00 88.62 77 VAL A N 1
ATOM 613 C CA . VAL A 1 77 ? -5.995 -1.346 22.145 1.00 88.62 77 VAL A CA 1
ATOM 614 C C . VAL A 1 77 ? -7.319 -0.590 22.021 1.00 88.62 77 VAL A C 1
ATOM 616 O O . VAL A 1 77 ? -7.332 0.640 22.022 1.00 88.62 77 VAL A O 1
ATOM 619 N N . GLN A 1 78 ? -8.447 -1.306 21.981 1.00 84.56 78 GLN A N 1
ATOM 620 C CA . GLN A 1 78 ? -9.798 -0.743 21.838 1.00 84.56 78 GLN A CA 1
ATOM 621 C C . GLN A 1 78 ? -10.220 0.215 22.966 1.00 84.56 78 GLN A C 1
ATOM 623 O O . GLN A 1 78 ? -11.199 0.944 22.820 1.00 84.56 78 GLN A O 1
ATOM 628 N N . HIS A 1 79 ? -9.504 0.220 24.092 1.00 83.25 79 HIS A N 1
ATOM 629 C CA . HIS A 1 79 ? -9.825 1.050 25.253 1.00 83.25 79 HIS A CA 1
ATOM 630 C C . HIS A 1 79 ? -9.496 2.537 25.051 1.00 83.25 79 HIS A C 1
ATOM 632 O O . HIS A 1 79 ? -10.063 3.382 25.739 1.00 83.25 79 HIS A O 1
ATOM 638 N N . SER A 1 80 ? -8.616 2.878 24.102 1.00 87.50 80 SER A N 1
ATOM 639 C CA . SER A 1 80 ? -8.237 4.262 23.809 1.00 87.50 80 SER A CA 1
ATOM 640 C C . SER A 1 80 ? -8.107 4.492 22.307 1.00 87.50 80 SER A C 1
ATOM 642 O O . SER A 1 80 ? -7.470 3.716 21.596 1.00 87.50 80 SER A O 1
ATOM 644 N N . ARG A 1 81 ? -8.676 5.606 21.824 1.00 78.75 81 ARG A N 1
ATOM 645 C CA . ARG A 1 81 ? -8.532 6.038 20.423 1.00 78.75 81 ARG A CA 1
ATOM 646 C C . ARG A 1 81 ? -7.070 6.281 20.066 1.00 78.75 81 ARG A C 1
ATOM 648 O O . ARG A 1 81 ? -6.630 5.862 19.004 1.00 78.75 81 ARG A O 1
ATOM 655 N N . VAL A 1 82 ? -6.318 6.893 20.981 1.00 85.81 82 VAL A N 1
ATOM 656 C CA . VAL A 1 82 ? -4.886 7.153 20.797 1.00 85.81 82 VAL A CA 1
ATOM 657 C C . VAL A 1 82 ? -4.106 5.842 20.769 1.00 85.81 82 VAL A C 1
ATOM 659 O O . VAL A 1 82 ? -3.261 5.680 19.902 1.00 85.81 82 VAL A O 1
ATOM 662 N N . ALA A 1 83 ? -4.438 4.880 21.640 1.00 87.31 83 ALA A N 1
ATOM 663 C CA . ALA A 1 83 ? -3.785 3.567 21.638 1.00 87.31 83 ALA A CA 1
ATOM 664 C C . ALA A 1 83 ? -4.070 2.775 20.350 1.00 87.31 83 ALA A C 1
ATOM 666 O O . ALA A 1 83 ? -3.179 2.134 19.797 1.00 87.31 83 ALA A O 1
ATOM 667 N N . SER A 1 84 ? -5.307 2.844 19.850 1.00 83.38 84 SER A N 1
ATOM 668 C CA . SER A 1 84 ? -5.688 2.230 18.574 1.00 83.38 84 SER A CA 1
ATOM 669 C C . SER A 1 84 ? -4.960 2.883 17.395 1.00 83.38 84 SER A C 1
ATOM 671 O O . SER A 1 84 ? -4.402 2.171 16.565 1.00 83.38 84 SER A O 1
ATOM 673 N N . LEU A 1 85 ? -4.895 4.220 17.356 1.00 85.75 85 LEU A N 1
ATOM 674 C CA . LEU A 1 85 ? -4.142 4.969 16.346 1.00 85.75 85 LEU A CA 1
ATOM 675 C C . LEU A 1 85 ? -2.649 4.624 16.393 1.00 85.75 85 LEU A C 1
ATOM 677 O O . LEU A 1 85 ? -2.062 4.304 15.366 1.00 85.75 85 LEU A O 1
ATOM 681 N N . SER A 1 86 ? -2.034 4.631 17.577 1.00 87.94 86 SER A N 1
ATOM 682 C CA . SER A 1 86 ? -0.612 4.314 17.714 1.00 87.94 86 SER A CA 1
ATOM 683 C C . SER A 1 86 ? -0.305 2.879 17.300 1.00 87.94 86 SER A C 1
ATOM 685 O O . SER A 1 86 ? 0.716 2.640 16.667 1.00 87.94 86 SER A O 1
ATOM 687 N N . ALA A 1 87 ? -1.185 1.924 17.618 1.00 88.19 87 ALA A N 1
ATOM 688 C CA . ALA A 1 87 ? -1.014 0.535 17.205 1.00 88.19 87 ALA A CA 1
ATOM 689 C C . ALA A 1 87 ? -1.161 0.367 15.691 1.00 88.19 87 ALA A C 1
ATOM 691 O O . ALA A 1 87 ? -0.422 -0.406 15.087 1.00 88.19 87 ALA A O 1
ATOM 692 N N . PHE A 1 88 ? -2.083 1.110 15.079 1.00 85.19 88 PHE A N 1
ATOM 693 C CA . PHE A 1 88 ? -2.259 1.141 13.635 1.00 85.19 88 PHE A CA 1
ATOM 694 C C . PHE A 1 88 ? -1.017 1.700 12.931 1.00 85.19 88 PHE A C 1
ATOM 696 O O . PHE A 1 88 ? -0.439 1.007 12.098 1.00 85.19 88 PHE A O 1
ATOM 703 N N . ILE A 1 89 ? -0.536 2.877 13.350 1.00 88.44 89 ILE A N 1
ATOM 704 C CA . ILE A 1 89 ? 0.685 3.503 12.818 1.00 88.44 89 ILE A CA 1
ATOM 705 C C . ILE A 1 89 ? 1.899 2.589 13.027 1.00 88.44 89 ILE A C 1
ATOM 707 O O . ILE A 1 89 ? 2.689 2.386 12.110 1.00 88.44 89 ILE A O 1
ATOM 711 N N . ALA A 1 90 ? 2.057 2.009 14.221 1.00 90.50 90 ALA A N 1
ATOM 712 C CA . ALA A 1 90 ? 3.173 1.115 14.521 1.00 90.50 90 ALA A CA 1
ATOM 713 C C . ALA A 1 90 ? 3.147 -0.151 13.657 1.00 90.50 90 ALA A C 1
ATOM 715 O O . ALA A 1 90 ? 4.193 -0.649 13.254 1.00 90.50 90 ALA A O 1
ATOM 716 N N . ME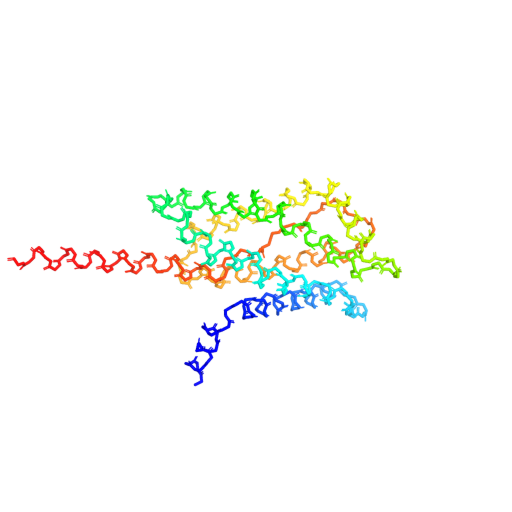T A 1 91 ? 1.963 -0.671 13.345 1.00 89.44 91 MET A N 1
ATOM 717 C CA . MET A 1 91 ? 1.829 -1.829 12.474 1.00 89.44 91 MET A CA 1
ATOM 718 C C . MET A 1 91 ? 2.085 -1.461 11.006 1.00 89.44 91 MET A C 1
ATOM 720 O O . MET A 1 91 ? 2.768 -2.210 10.312 1.00 89.44 91 MET A O 1
ATOM 724 N N . ASP A 1 92 ? 1.589 -0.318 10.535 1.00 86.75 92 ASP A N 1
ATOM 725 C CA . ASP A 1 92 ? 1.753 0.113 9.145 1.00 86.75 92 ASP A CA 1
ATOM 726 C C . ASP A 1 92 ? 3.196 0.563 8.858 1.00 86.75 92 ASP A C 1
ATOM 728 O O . ASP A 1 92 ? 3.903 -0.043 8.053 1.00 86.75 92 ASP A O 1
ATOM 732 N N . LEU A 1 93 ? 3.696 1.552 9.602 1.00 89.88 93 LEU A N 1
ATOM 733 C CA . LEU A 1 93 ? 5.050 2.083 9.429 1.00 89.88 93 LEU A CA 1
ATOM 734 C C . LEU A 1 93 ? 6.125 1.202 10.063 1.00 89.88 93 LEU A C 1
ATOM 736 O O . LEU A 1 93 ? 7.231 1.114 9.543 1.00 89.88 93 LEU A O 1
ATOM 740 N N . GLY A 1 94 ? 5.845 0.557 11.192 1.00 90.38 94 GLY A N 1
ATOM 741 C CA . GLY A 1 94 ? 6.854 -0.241 11.889 1.00 90.38 94 GLY A CA 1
ATOM 742 C C . GLY A 1 94 ? 7.003 -1.651 11.328 1.00 90.38 94 GLY A C 1
ATOM 743 O O . GLY A 1 94 ? 8.109 -2.182 11.342 1.00 90.38 94 GLY A O 1
ATOM 744 N N . VAL A 1 95 ? 5.919 -2.259 10.826 1.00 90.50 95 VAL A N 1
ATOM 745 C CA . VAL A 1 95 ? 5.931 -3.659 10.372 1.00 90.50 95 VAL A CA 1
ATOM 746 C C . VAL A 1 95 ? 5.693 -3.773 8.870 1.00 90.50 95 VAL A C 1
ATOM 748 O O . VAL A 1 95 ? 6.546 -4.281 8.143 1.00 90.50 95 VAL A O 1
ATOM 751 N N . LEU A 1 96 ? 4.545 -3.308 8.381 1.00 90.25 96 LEU A N 1
ATOM 752 C CA . LEU A 1 96 ? 4.136 -3.538 6.999 1.00 90.25 96 LEU A CA 1
ATOM 753 C C . LEU A 1 96 ? 5.084 -2.855 6.008 1.00 90.25 96 LEU A C 1
ATOM 755 O O . LEU A 1 96 ? 5.515 -3.500 5.051 1.00 90.25 96 LEU A O 1
ATOM 759 N N . MET A 1 97 ? 5.435 -1.586 6.235 1.00 89.00 97 MET A N 1
ATOM 760 C CA . MET A 1 97 ? 6.287 -0.825 5.320 1.00 89.00 97 MET A CA 1
ATOM 761 C C . MET A 1 97 ? 7.695 -1.404 5.152 1.00 89.00 97 MET A C 1
ATOM 763 O O . MET A 1 97 ? 8.038 -1.795 4.032 1.00 89.00 97 MET A O 1
ATOM 767 N N . PRO A 1 98 ? 8.517 -1.498 6.212 1.00 91.31 98 PRO A N 1
ATOM 768 C CA . PRO A 1 98 ? 9.903 -1.922 6.067 1.00 91.31 98 PRO A CA 1
ATOM 769 C C . PRO A 1 98 ? 10.021 -3.415 5.765 1.00 91.31 98 PRO A C 1
ATOM 771 O O . PRO A 1 98 ? 10.866 -3.809 4.970 1.00 91.31 98 PRO A O 1
ATOM 774 N N . PHE A 1 99 ? 9.182 -4.269 6.355 1.00 93.50 99 PHE A N 1
ATOM 775 C CA . PHE A 1 99 ? 9.390 -5.716 6.241 1.00 93.50 99 PHE A CA 1
ATOM 776 C C . PHE A 1 99 ? 8.651 -6.360 5.075 1.00 93.50 99 PHE A C 1
ATOM 778 O O . PHE A 1 99 ? 9.028 -7.460 4.672 1.00 93.50 99 PHE A O 1
ATOM 785 N N . VAL A 1 100 ? 7.621 -5.712 4.523 1.00 92.62 100 VAL A N 1
ATOM 786 C CA . VAL A 1 100 ? 6.810 -6.322 3.465 1.00 92.62 100 VAL A CA 1
ATOM 787 C C . VAL A 1 100 ? 6.688 -5.431 2.240 1.00 92.62 100 VAL A C 1
ATOM 789 O O . VAL A 1 100 ? 7.102 -5.837 1.160 1.00 92.62 100 VAL A O 1
ATOM 792 N N . TYR A 1 101 ? 6.167 -4.216 2.390 1.00 91.25 101 TYR A N 1
ATOM 793 C CA . TYR A 1 101 ? 5.880 -3.337 1.259 1.00 91.25 101 TYR A CA 1
ATOM 794 C C . TYR A 1 101 ? 7.145 -2.974 0.479 1.00 91.25 101 TYR A C 1
ATOM 796 O O . TYR A 1 101 ? 7.199 -3.218 -0.723 1.00 91.25 101 TYR A O 1
ATOM 804 N N . LEU A 1 102 ? 8.171 -2.429 1.145 1.00 90.88 102 LEU A N 1
ATOM 805 C CA . LEU A 1 102 ? 9.390 -1.983 0.468 1.00 90.88 102 LEU A CA 1
ATOM 806 C C . LEU A 1 102 ? 10.165 -3.159 -0.160 1.00 90.88 102 LEU A C 1
ATOM 808 O O . LEU A 1 102 ? 10.450 -3.083 -1.354 1.00 90.88 102 LEU A O 1
ATOM 812 N N . PRO A 1 103 ? 10.447 -4.279 0.537 1.00 92.12 103 PRO A N 1
ATOM 813 C CA . PRO A 1 103 ? 11.145 -5.412 -0.072 1.00 92.12 103 PRO A CA 1
ATOM 814 C C . PRO A 1 103 ? 10.418 -5.979 -1.294 1.00 92.12 103 PRO A C 1
ATOM 816 O O . PRO A 1 103 ? 11.047 -6.250 -2.317 1.00 92.12 103 PRO A O 1
ATOM 819 N N . VAL A 1 104 ? 9.089 -6.118 -1.214 1.00 92.31 104 VAL A N 1
ATOM 820 C CA . VAL A 1 104 ? 8.270 -6.603 -2.331 1.00 92.31 104 VAL A CA 1
ATOM 821 C C . VAL A 1 104 ? 8.276 -5.601 -3.482 1.00 92.31 104 VAL A C 1
ATOM 823 O O . VAL A 1 104 ? 8.413 -6.004 -4.634 1.00 92.31 104 VAL A O 1
ATOM 826 N N . PHE A 1 105 ? 8.189 -4.303 -3.188 1.00 91.31 105 PHE A N 1
ATOM 827 C CA . PHE A 1 105 ? 8.237 -3.250 -4.197 1.00 91.31 105 PHE A CA 1
ATOM 828 C C . PHE A 1 105 ? 9.551 -3.279 -4.978 1.00 91.31 105 PHE A C 1
ATOM 830 O O . PHE A 1 105 ? 9.540 -3.346 -6.207 1.00 91.31 105 PHE A O 1
ATOM 837 N N . TYR A 1 106 ? 10.684 -3.297 -4.271 1.00 89.56 106 TYR A N 1
ATOM 838 C CA . TYR A 1 106 ? 12.004 -3.369 -4.893 1.00 89.56 106 TYR A CA 1
ATOM 839 C C . TYR A 1 106 ? 12.185 -4.666 -5.691 1.00 89.56 106 TYR A C 1
ATOM 841 O O . TYR A 1 106 ? 12.688 -4.620 -6.809 1.00 89.56 106 TYR A O 1
ATOM 849 N N . ALA A 1 107 ? 11.720 -5.810 -5.181 1.00 91.56 107 ALA A N 1
ATOM 850 C CA . ALA A 1 107 ? 11.790 -7.073 -5.912 1.00 91.56 107 ALA A CA 1
ATOM 851 C C . ALA A 1 107 ? 10.967 -7.045 -7.214 1.00 91.56 107 ALA A C 1
ATOM 853 O O . ALA A 1 107 ? 11.488 -7.384 -8.276 1.00 91.56 107 ALA A O 1
ATOM 854 N N . VAL A 1 108 ? 9.702 -6.610 -7.156 1.00 91.56 108 VAL A N 1
ATOM 855 C CA . VAL A 1 108 ? 8.814 -6.532 -8.331 1.00 91.56 108 VAL A CA 1
ATOM 856 C C . VAL A 1 108 ? 9.353 -5.536 -9.356 1.00 91.56 108 VAL A C 1
ATOM 858 O O . VAL A 1 108 ? 9.356 -5.829 -10.552 1.00 91.56 108 VAL A O 1
ATOM 861 N N . ARG A 1 109 ? 9.873 -4.392 -8.900 1.00 88.38 109 ARG A N 1
ATOM 862 C CA . ARG A 1 109 ? 10.517 -3.394 -9.759 1.00 88.38 109 ARG A CA 1
ATOM 863 C C . ARG A 1 109 ? 11.722 -3.974 -10.490 1.00 88.38 109 ARG A C 1
ATOM 865 O O . ARG A 1 109 ? 11.784 -3.870 -11.712 1.00 88.38 109 ARG A O 1
ATOM 872 N N . GLU A 1 110 ? 12.668 -4.576 -9.773 1.00 89.25 110 GLU A N 1
ATOM 873 C CA . GLU A 1 110 ? 13.888 -5.099 -10.395 1.00 89.25 110 GLU A CA 1
ATOM 874 C C . GLU A 1 110 ? 13.588 -6.227 -11.376 1.00 89.25 110 GLU A C 1
ATOM 876 O O . GLU A 1 110 ? 14.188 -6.272 -12.448 1.00 89.25 110 GLU A O 1
ATOM 881 N N . VAL A 1 111 ? 12.638 -7.108 -11.053 1.00 90.25 111 VAL A N 1
ATOM 882 C CA . VAL A 1 111 ? 12.174 -8.150 -11.982 1.00 90.25 111 VAL A CA 1
ATOM 883 C C . VAL A 1 111 ? 11.519 -7.525 -13.215 1.00 90.25 111 VAL A C 1
ATOM 885 O O . VAL A 1 111 ? 11.743 -7.979 -14.332 1.00 90.25 111 VAL A O 1
ATOM 888 N N . GLY A 1 112 ? 10.743 -6.459 -13.026 1.00 88.50 112 GLY A N 1
ATOM 889 C CA . GLY A 1 112 ? 10.059 -5.757 -14.100 1.00 88.50 112 GLY A CA 1
ATOM 890 C C . GLY A 1 112 ? 10.985 -4.998 -15.048 1.00 88.50 112 GLY A C 1
ATOM 891 O O . GLY A 1 112 ? 10.749 -5.020 -16.256 1.00 88.50 112 GLY A O 1
ATOM 892 N N . TYR A 1 113 ? 12.034 -4.346 -14.534 1.00 85.62 113 TYR A N 1
ATOM 893 C CA . TYR A 1 113 ? 12.953 -3.501 -15.312 1.00 85.62 113 TYR A CA 1
ATOM 894 C C . TYR A 1 113 ? 14.219 -4.213 -15.805 1.00 85.62 113 TYR A C 1
ATOM 896 O O . TYR A 1 113 ? 14.754 -3.818 -16.844 1.00 85.62 113 TYR A O 1
ATOM 904 N N . SER A 1 114 ? 14.671 -5.286 -15.151 1.00 81.00 114 SER A N 1
ATOM 905 C CA . SER A 1 114 ? 15.893 -5.993 -15.560 1.00 81.00 114 SER A CA 1
ATOM 906 C C . SER A 1 114 ? 15.728 -6.679 -16.925 1.00 81.00 114 SER A C 1
ATOM 908 O O . SER A 1 114 ? 14.860 -7.541 -17.074 1.00 81.00 114 SER A O 1
ATOM 910 N N . PRO A 1 115 ? 16.564 -6.363 -17.930 1.00 67.44 115 PRO A N 1
ATOM 911 C CA . PRO A 1 115 ? 16.625 -7.140 -19.158 1.00 67.44 115 PRO A CA 1
ATOM 912 C C . PRO A 1 115 ? 17.395 -8.452 -18.901 1.00 67.44 115 PRO A C 1
ATOM 914 O O . PRO A 1 115 ? 18.591 -8.442 -18.633 1.00 67.44 115 PRO A O 1
ATOM 917 N N . ALA A 1 116 ? 16.700 -9.588 -18.985 1.00 55.25 116 ALA A N 1
ATOM 918 C CA . ALA A 1 116 ? 17.260 -10.934 -19.190 1.00 55.25 116 ALA A CA 1
ATOM 919 C C . ALA A 1 116 ? 18.160 -11.580 -18.102 1.00 55.25 116 ALA A C 1
ATOM 921 O O . ALA A 1 116 ? 18.702 -12.656 -18.350 1.00 55.25 116 ALA A O 1
ATOM 922 N N . THR A 1 117 ? 18.295 -11.028 -16.891 1.00 62.53 117 THR A N 1
ATOM 923 C CA . THR A 1 117 ? 18.941 -11.760 -15.777 1.00 62.53 117 THR A CA 1
ATOM 924 C C . THR A 1 117 ? 17.987 -12.757 -15.112 1.00 62.53 117 THR A C 1
ATOM 926 O O . THR A 1 117 ? 16.771 -12.561 -15.120 1.00 62.53 117 THR A O 1
ATOM 929 N N . HIS A 1 118 ? 18.519 -13.823 -14.499 1.00 84.44 118 HIS A N 1
ATOM 930 C CA . HIS A 1 118 ? 17.712 -14.743 -13.695 1.00 84.44 118 HIS A CA 1
ATOM 931 C C . HIS A 1 118 ? 16.928 -13.968 -12.623 1.00 84.44 118 HIS A C 1
ATOM 933 O O . HIS A 1 118 ? 17.476 -13.086 -11.965 1.00 84.44 118 HIS A O 1
ATOM 939 N N . VAL A 1 119 ? 15.659 -14.338 -12.400 1.00 87.88 119 VAL A N 1
ATOM 940 C CA . VAL A 1 119 ? 14.757 -13.710 -11.405 1.00 87.88 119 VAL A CA 1
ATOM 941 C C . VAL A 1 119 ? 15.430 -13.572 -10.034 1.00 87.88 119 VAL A C 1
ATOM 943 O O . VAL A 1 119 ? 15.263 -12.567 -9.347 1.00 87.88 119 VAL A O 1
ATOM 946 N N . ARG A 1 120 ? 16.250 -14.561 -9.660 1.00 89.50 120 ARG A N 1
ATOM 947 C CA . ARG A 1 120 ? 17.040 -14.558 -8.427 1.00 89.50 120 ARG A CA 1
ATOM 948 C C . ARG A 1 120 ? 17.976 -13.350 -8.325 1.00 89.50 120 ARG A C 1
ATOM 950 O O . ARG A 1 120 ? 18.027 -12.723 -7.272 1.00 89.50 120 ARG A O 1
ATOM 957 N N . ASP A 1 121 ? 18.689 -13.018 -9.393 1.00 88.88 121 ASP A N 1
ATOM 958 C CA . ASP A 1 121 ? 19.668 -11.929 -9.391 1.00 88.88 121 ASP A CA 1
ATOM 959 C C . ASP A 1 121 ? 18.967 -10.572 -9.317 1.00 88.88 121 ASP A C 1
ATOM 961 O O . ASP A 1 121 ? 19.421 -9.679 -8.605 1.00 88.88 121 ASP A O 1
ATOM 965 N N . SER A 1 122 ? 17.816 -10.435 -9.981 1.00 88.88 122 SER A N 1
ATOM 966 C CA . SER A 1 122 ? 16.964 -9.245 -9.876 1.00 88.88 122 SER A CA 1
ATOM 967 C C . SER A 1 122 ? 16.436 -9.050 -8.452 1.00 88.88 122 SER A C 1
ATOM 969 O O . SER A 1 122 ? 16.489 -7.941 -7.927 1.00 88.88 122 SER A O 1
ATOM 971 N N . ILE A 1 123 ? 16.012 -10.120 -7.773 1.00 90.56 123 ILE A N 1
ATOM 972 C CA . ILE A 1 123 ? 15.588 -10.040 -6.365 1.00 90.56 123 ILE A CA 1
ATOM 973 C C . ILE A 1 123 ? 16.761 -9.633 -5.460 1.00 90.56 123 ILE A C 1
ATOM 975 O O . ILE A 1 123 ? 16.591 -8.785 -4.584 1.00 90.56 123 ILE A O 1
ATOM 979 N N . LEU A 1 124 ? 17.958 -10.191 -5.676 1.00 90.88 124 LEU A N 1
ATOM 980 C CA . LEU A 1 124 ? 19.151 -9.831 -4.901 1.00 90.88 124 LEU A CA 1
ATOM 981 C C . LEU A 1 124 ? 19.550 -8.363 -5.106 1.00 90.88 124 LEU A C 1
ATOM 983 O O . LEU A 1 124 ? 19.845 -7.674 -4.130 1.00 90.88 124 LEU A O 1
ATOM 987 N N . LYS A 1 125 ? 19.493 -7.858 -6.344 1.00 87.94 125 LYS A N 1
ATOM 988 C CA . LYS A 1 125 ? 19.684 -6.428 -6.640 1.00 87.94 125 LYS A CA 1
ATOM 989 C C . LYS A 1 125 ? 18.639 -5.566 -5.933 1.00 87.94 125 LYS A C 1
ATOM 991 O O . LYS A 1 125 ? 18.989 -4.550 -5.335 1.00 87.94 125 LYS A O 1
ATOM 996 N N . GLY A 1 126 ? 17.382 -6.009 -5.931 1.00 87.38 126 GLY A N 1
ATOM 997 C CA . GLY A 1 126 ? 16.287 -5.320 -5.249 1.00 87.38 126 GLY A CA 1
ATOM 998 C C . GLY A 1 126 ? 16.526 -5.231 -3.746 1.00 87.38 126 GLY A C 1
ATOM 999 O O . GLY A 1 126 ? 16.315 -4.183 -3.146 1.00 87.38 126 GLY A O 1
ATOM 1000 N N . TRP A 1 127 ? 17.057 -6.295 -3.145 1.00 91.00 127 TRP A N 1
ATOM 1001 C CA . TRP A 1 127 ? 17.412 -6.325 -1.729 1.00 91.00 127 TRP A CA 1
ATOM 1002 C C . TRP A 1 127 ? 18.554 -5.367 -1.362 1.00 91.00 127 TRP A C 1
ATOM 1004 O O . TRP A 1 127 ? 18.503 -4.728 -0.311 1.00 91.00 127 TRP A O 1
ATOM 1014 N N . ILE A 1 128 ? 19.574 -5.246 -2.217 1.00 90.19 128 ILE A N 1
ATOM 1015 C CA . ILE A 1 128 ? 20.675 -4.289 -2.019 1.00 90.19 128 ILE A CA 1
ATOM 1016 C C . ILE A 1 128 ? 20.132 -2.856 -2.079 1.00 90.19 128 ILE A C 1
ATOM 1018 O O . ILE A 1 128 ? 20.307 -2.100 -1.125 1.00 90.19 128 ILE A O 1
ATOM 1022 N N . ARG A 1 129 ? 19.370 -2.526 -3.132 1.00 86.06 129 ARG A N 1
ATOM 1023 C CA . ARG A 1 129 ? 18.741 -1.204 -3.297 1.00 86.06 129 ARG A CA 1
ATOM 1024 C C . ARG A 1 129 ? 17.775 -0.866 -2.161 1.00 86.06 129 ARG A C 1
ATOM 1026 O O . ARG A 1 129 ? 17.738 0.269 -1.695 1.00 86.06 129 ARG A O 1
ATOM 1033 N N . TYR A 1 130 ? 17.028 -1.856 -1.677 1.00 88.62 130 TYR A N 1
ATOM 1034 C CA . TYR A 1 130 ? 16.174 -1.705 -0.504 1.00 88.62 130 TYR A CA 1
ATOM 1035 C C . TYR A 1 130 ? 16.988 -1.265 0.720 1.00 88.62 130 TYR A C 1
ATOM 1037 O O . TYR A 1 130 ? 16.625 -0.288 1.367 1.00 88.62 130 TYR A O 1
ATOM 1045 N N . LYS A 1 131 ? 18.113 -1.925 1.023 1.00 90.19 131 LYS A N 1
ATOM 1046 C CA . LYS A 1 131 ? 18.947 -1.569 2.184 1.00 90.19 131 LYS A CA 1
ATOM 1047 C C . LYS A 1 131 ? 19.522 -0.156 2.105 1.00 90.19 131 LYS A C 1
ATOM 1049 O O . LYS A 1 131 ? 19.650 0.494 3.138 1.00 90.19 131 LYS A O 1
ATOM 1054 N N . GLU A 1 132 ? 19.855 0.306 0.907 1.00 87.62 132 GLU A N 1
ATOM 1055 C CA . GLU A 1 132 ? 20.395 1.650 0.679 1.00 87.62 132 GLU A CA 1
ATOM 1056 C C . GLU A 1 132 ? 19.307 2.731 0.791 1.00 87.62 132 GLU A C 1
ATOM 1058 O O . GLU A 1 132 ? 19.542 3.796 1.360 1.00 87.62 132 GLU A O 1
ATOM 1063 N N . GLY A 1 133 ? 18.099 2.448 0.289 1.00 81.00 133 GLY A N 1
ATOM 1064 C CA . GLY A 1 133 ? 16.999 3.414 0.202 1.00 81.00 133 GLY A CA 1
ATOM 1065 C C . GLY A 1 133 ? 16.008 3.408 1.369 1.00 81.00 133 GLY A C 1
ATOM 1066 O O . GLY A 1 133 ? 15.277 4.387 1.537 1.00 81.00 133 GLY A O 1
ATOM 1067 N N . VAL A 1 134 ? 15.980 2.351 2.194 1.00 85.94 134 VAL A N 1
ATOM 1068 C CA . VAL A 1 134 ? 14.897 2.114 3.168 1.00 85.94 134 VAL A CA 1
ATOM 1069 C C . VAL A 1 134 ? 14.676 3.290 4.108 1.00 85.94 134 VAL A C 1
ATOM 1071 O O . VAL A 1 134 ? 13.538 3.684 4.319 1.00 85.94 134 VAL A O 1
ATOM 1074 N N . PHE A 1 135 ? 15.726 3.908 4.652 1.00 87.88 135 PHE A N 1
ATOM 1075 C CA . PHE A 1 135 ? 15.550 5.002 5.612 1.00 87.88 135 PHE A CA 1
ATOM 1076 C C . PHE A 1 135 ? 14.955 6.257 4.979 1.00 87.88 135 PHE A C 1
ATOM 1078 O O . PHE A 1 135 ? 14.143 6.941 5.604 1.00 87.88 135 PHE A O 1
ATOM 1085 N N . ALA A 1 136 ? 15.352 6.563 3.748 1.00 83.62 136 ALA A N 1
ATOM 1086 C CA . ALA A 1 136 ? 14.848 7.726 3.043 1.00 83.62 136 ALA A CA 1
ATOM 1087 C C . ALA A 1 136 ? 13.398 7.497 2.578 1.00 83.62 136 ALA A C 1
ATOM 1089 O O . ALA A 1 136 ? 12.558 8.383 2.737 1.00 83.62 136 ALA A O 1
ATOM 1090 N N . ASP A 1 137 ? 13.071 6.279 2.135 1.00 82.56 137 ASP A N 1
ATOM 1091 C CA . ASP A 1 137 ? 11.693 5.876 1.837 1.00 82.56 137 ASP A CA 1
ATOM 1092 C C . ASP A 1 137 ? 10.807 5.871 3.086 1.00 82.56 137 ASP A C 1
ATOM 1094 O O . ASP A 1 137 ? 9.701 6.402 3.049 1.00 82.56 137 ASP A O 1
ATOM 1098 N N . MET A 1 138 ? 11.300 5.351 4.212 1.00 86.94 138 MET A N 1
ATOM 1099 C CA . MET A 1 138 ? 10.589 5.346 5.493 1.00 86.94 138 MET A CA 1
ATOM 1100 C C . MET A 1 138 ? 10.343 6.757 6.024 1.00 86.94 138 MET A C 1
ATOM 1102 O O . MET A 1 138 ? 9.285 7.025 6.593 1.00 86.94 138 MET A O 1
ATOM 1106 N N . ARG A 1 139 ? 11.291 7.683 5.838 1.00 86.38 139 ARG A N 1
ATOM 1107 C CA . ARG A 1 139 ? 11.110 9.086 6.230 1.00 86.38 139 ARG A CA 1
ATOM 1108 C C . ARG A 1 139 ? 10.018 9.755 5.401 1.00 86.38 139 ARG A C 1
ATOM 1110 O O . ARG A 1 139 ? 9.143 10.397 5.977 1.00 86.38 139 ARG A O 1
ATOM 1117 N N . ALA A 1 140 ? 10.046 9.574 4.082 1.00 81.88 140 ALA A N 1
ATOM 1118 C CA . ALA A 1 140 ? 8.995 10.083 3.205 1.00 81.88 140 ALA A CA 1
ATOM 1119 C C . ALA A 1 140 ? 7.636 9.450 3.530 1.00 81.88 140 ALA A C 1
ATOM 1121 O O . ALA A 1 140 ? 6.633 10.155 3.613 1.00 81.88 140 ALA A O 1
ATOM 1122 N N . ALA A 1 141 ? 7.625 8.148 3.829 1.00 82.69 141 ALA A N 1
ATOM 1123 C CA . ALA A 1 141 ? 6.429 7.439 4.256 1.00 82.69 141 ALA A CA 1
ATOM 1124 C C . ALA A 1 141 ? 5.833 8.015 5.522 1.00 82.69 141 ALA A C 1
ATOM 1126 O O . ALA A 1 141 ? 4.653 8.340 5.575 1.00 82.69 141 ALA A O 1
ATOM 1127 N N . THR A 1 142 ? 6.669 8.204 6.533 1.00 87.44 142 THR A N 1
ATOM 1128 C CA . THR A 1 142 ? 6.244 8.758 7.815 1.00 87.44 142 THR A CA 1
ATOM 1129 C C . THR A 1 142 ? 5.668 10.164 7.638 1.00 87.44 142 THR A C 1
ATOM 1131 O O . THR A 1 142 ? 4.654 10.484 8.256 1.00 87.44 142 THR A O 1
ATOM 1134 N N . ALA A 1 143 ? 6.263 10.979 6.760 1.00 86.50 143 ALA A N 1
ATOM 1135 C CA . ALA A 1 143 ? 5.813 12.343 6.496 1.00 86.50 143 ALA A CA 1
ATOM 1136 C C . ALA A 1 143 ? 4.402 12.420 5.886 1.00 86.50 143 ALA A C 1
ATOM 1138 O O . ALA A 1 143 ? 3.724 13.422 6.084 1.00 86.50 143 ALA A O 1
ATOM 1139 N N . ILE A 1 144 ? 3.947 11.382 5.180 1.00 83.12 144 ILE A N 1
ATOM 1140 C CA . ILE A 1 144 ? 2.620 11.346 4.544 1.00 83.12 144 ILE A CA 1
ATOM 1141 C C . ILE A 1 144 ? 1.627 10.516 5.367 1.00 83.12 144 ILE A C 1
ATOM 1143 O O . ILE A 1 144 ? 0.493 10.939 5.593 1.00 83.12 144 ILE A O 1
ATOM 1147 N N . MET A 1 145 ? 2.063 9.361 5.869 1.00 84.38 145 MET A N 1
ATOM 1148 C CA . MET A 1 145 ? 1.217 8.392 6.567 1.00 84.38 145 MET A CA 1
ATOM 1149 C C . MET A 1 145 ? 0.773 8.890 7.942 1.00 84.38 145 MET A C 1
ATOM 1151 O O . MET A 1 145 ? -0.406 8.797 8.272 1.00 84.38 145 MET A O 1
ATOM 1155 N N . VAL A 1 146 ? 1.679 9.470 8.741 1.00 88.19 146 VAL A N 1
ATOM 1156 C CA . VAL A 1 146 ? 1.322 9.923 10.096 1.00 88.19 146 VAL A CA 1
ATOM 1157 C C . VAL A 1 146 ? 0.276 11.044 10.056 1.00 88.19 146 VAL A C 1
ATOM 1159 O O . VAL A 1 146 ? -0.717 10.936 10.781 1.00 88.19 146 VAL A O 1
ATOM 1162 N N . PRO A 1 147 ? 0.412 12.088 9.211 1.00 89.50 147 PRO A N 1
ATOM 1163 C CA . PRO A 1 147 ? -0.640 13.091 9.069 1.00 89.50 147 PRO A CA 1
ATOM 1164 C C . PRO A 1 147 ? -1.947 12.512 8.534 1.00 89.50 147 PRO A C 1
ATOM 1166 O O . PRO A 1 147 ? -3.006 12.867 9.045 1.00 89.50 147 PRO A O 1
ATOM 1169 N N . GLN A 1 148 ? -1.894 11.599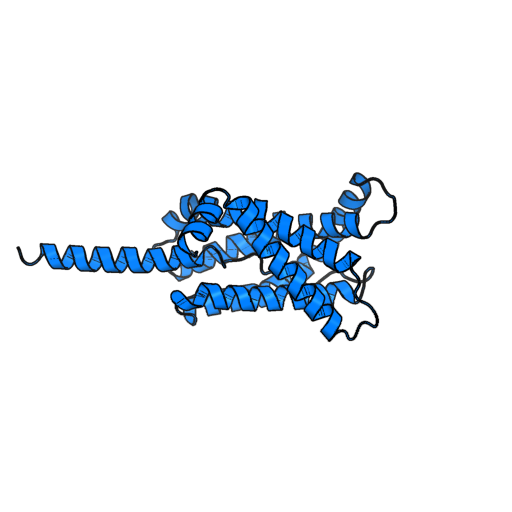 7.556 1.00 89.19 148 GLN A N 1
ATOM 1170 C CA . GLN A 1 148 ? -3.089 10.931 7.042 1.00 89.19 148 GLN A CA 1
ATOM 1171 C C . GLN A 1 148 ? -3.847 10.212 8.163 1.00 89.19 148 GLN A C 1
ATOM 1173 O O . GLN A 1 148 ? -5.052 10.416 8.310 1.00 89.19 148 GLN A O 1
ATOM 1178 N N . ASP A 1 149 ? -3.157 9.391 8.953 1.00 87.94 149 ASP A N 1
ATOM 1179 C CA . ASP A 1 149 ? -3.776 8.591 10.010 1.00 87.94 149 ASP A CA 1
ATOM 1180 C C . ASP A 1 149 ? -4.282 9.473 11.159 1.00 87.94 149 ASP A C 1
ATOM 1182 O O . ASP A 1 149 ? -5.348 9.221 11.727 1.00 87.94 149 ASP A O 1
ATOM 1186 N N . ALA A 1 150 ? -3.573 10.566 11.462 1.00 88.06 150 ALA A N 1
ATOM 1187 C CA . ALA A 1 150 ? -4.046 11.577 12.399 1.00 88.06 150 ALA A CA 1
ATOM 1188 C C . ALA A 1 150 ? -5.331 12.257 11.891 1.00 88.06 150 ALA A C 1
ATOM 1190 O O . ALA A 1 150 ? -6.318 12.328 12.625 1.00 88.06 150 ALA A O 1
ATOM 1191 N N . CYS A 1 151 ? -5.368 12.705 10.632 1.00 91.12 151 CYS A N 1
ATOM 1192 C CA . CYS A 1 151 ? -6.573 13.274 10.027 1.00 91.12 151 CYS A CA 1
ATOM 1193 C C . CYS A 1 151 ? -7.729 12.269 10.042 1.00 91.12 151 CYS A C 1
ATOM 1195 O O . CYS A 1 151 ? -8.846 12.631 10.413 1.00 91.12 151 CYS A O 1
ATOM 1197 N N . LEU A 1 152 ? -7.455 11.006 9.710 1.00 87.88 152 LEU A N 1
ATOM 1198 C CA . LEU A 1 152 ? -8.442 9.933 9.706 1.00 87.88 152 LEU A CA 1
ATOM 1199 C C . LEU A 1 152 ? -9.100 9.749 11.079 1.00 87.88 152 LEU A C 1
ATOM 1201 O O . LEU A 1 152 ? -10.311 9.578 11.158 1.00 87.88 152 LEU A O 1
ATOM 1205 N N . VAL A 1 153 ? -8.317 9.793 12.161 1.00 85.56 153 VAL A N 1
ATOM 1206 C CA . VAL A 1 153 ? -8.823 9.550 13.521 1.00 85.56 153 VAL A CA 1
ATOM 1207 C C . VAL A 1 153 ? -9.446 10.788 14.167 1.00 85.56 153 VAL A C 1
ATOM 1209 O O . VAL A 1 153 ? -10.393 10.645 14.945 1.00 85.56 153 VAL A O 1
ATOM 1212 N N . PHE A 1 154 ? -8.935 11.989 13.884 1.00 87.81 154 PHE A N 1
ATOM 1213 C CA . PHE A 1 154 ? -9.379 13.214 14.559 1.00 87.81 154 PHE A CA 1
ATOM 1214 C C . PHE A 1 154 ? -10.395 14.040 13.768 1.00 87.81 154 PHE A C 1
ATOM 1216 O O . PHE A 1 154 ? -11.247 14.678 14.383 1.00 87.81 154 PHE A O 1
ATOM 1223 N N . LEU A 1 155 ? -10.309 14.054 12.437 1.00 92.25 155 LEU A N 1
ATOM 1224 C CA . LEU A 1 155 ? -11.095 14.957 11.589 1.00 92.25 155 LEU A CA 1
ATOM 1225 C C . LEU A 1 155 ? -12.161 14.227 10.776 1.00 92.25 155 LEU A C 1
ATOM 1227 O O . LEU A 1 155 ? -13.236 14.777 10.546 1.00 92.25 155 LEU A O 1
ATOM 1231 N N . VAL A 1 156 ? -11.870 13.009 10.319 1.00 90.00 156 VAL A N 1
ATOM 1232 C CA . VAL A 1 156 ? -12.725 12.305 9.362 1.00 90.00 156 VAL A CA 1
ATOM 1233 C C . VAL A 1 156 ? -13.795 11.488 10.100 1.00 90.00 156 VAL A C 1
ATOM 1235 O O . VAL A 1 156 ? -13.463 10.602 10.889 1.00 90.00 156 VAL A O 1
ATOM 1238 N N . PRO A 1 157 ? -15.094 11.735 9.849 1.00 89.69 157 PRO A N 1
ATOM 1239 C CA . PRO A 1 157 ? -16.159 10.890 10.372 1.00 89.69 157 PRO A CA 1
ATOM 1240 C C . PRO A 1 157 ? -16.022 9.447 9.880 1.00 89.69 157 PRO A C 1
ATOM 1242 O O . PRO A 1 157 ? -15.603 9.209 8.747 1.00 89.69 157 PRO A O 1
ATOM 1245 N N . SER A 1 158 ? -16.476 8.482 10.679 1.00 82.94 158 SER A N 1
ATOM 1246 C CA . SER A 1 158 ? -16.377 7.049 10.365 1.00 82.94 158 SER A CA 1
ATOM 1247 C C . SER A 1 158 ? -16.998 6.671 9.010 1.00 82.94 158 SER A C 1
ATOM 1249 O O . SER A 1 158 ? -16.461 5.825 8.304 1.00 82.94 158 SER A O 1
ATOM 1251 N N . TYR A 1 159 ? -18.061 7.352 8.573 1.00 85.00 159 TYR A N 1
ATOM 1252 C CA . TYR A 1 159 ? -18.676 7.121 7.259 1.00 85.00 159 TYR A CA 1
ATOM 1253 C C . TYR A 1 159 ? -17.880 7.699 6.068 1.00 85.00 159 TYR A C 1
ATOM 1255 O O . TYR A 1 159 ? -18.080 7.257 4.938 1.00 85.00 159 TYR A O 1
ATOM 1263 N N . LEU A 1 160 ? -16.971 8.661 6.290 1.00 88.94 160 LEU A N 1
ATOM 1264 C CA . LEU A 1 160 ? -16.085 9.232 5.257 1.00 88.94 160 LEU A CA 1
ATOM 1265 C C . LEU A 1 160 ? -14.673 8.649 5.279 1.00 88.94 160 LEU A C 1
ATOM 1267 O O . LEU A 1 160 ? -13.857 8.979 4.419 1.00 88.94 160 LEU A O 1
ATOM 1271 N N . ALA A 1 161 ? -14.364 7.770 6.223 1.00 85.00 161 ALA A N 1
ATOM 1272 C CA . ALA A 1 161 ? -13.014 7.251 6.352 1.00 85.00 161 ALA A CA 1
ATOM 1273 C C . ALA A 1 161 ? -12.626 6.321 5.176 1.00 85.00 161 ALA A C 1
ATOM 1275 O O . ALA A 1 161 ? -11.509 6.439 4.677 1.00 85.00 161 ALA A O 1
ATOM 1276 N N . VAL A 1 162 ? -13.548 5.512 4.618 1.00 84.56 162 VAL A N 1
ATOM 1277 C CA . VAL A 1 162 ? -13.304 4.740 3.370 1.00 84.56 162 VAL A CA 1
ATOM 1278 C C . VAL A 1 162 ? -12.938 5.652 2.185 1.00 84.56 162 VAL A C 1
ATOM 1280 O O . VAL A 1 162 ? -11.888 5.425 1.570 1.00 84.56 162 VAL A O 1
ATOM 1283 N N . PRO A 1 163 ? -13.761 6.658 1.809 1.00 89.44 163 PRO A N 1
ATOM 1284 C CA . PRO A 1 163 ? -13.434 7.512 0.673 1.00 89.44 163 PRO A CA 1
ATOM 1285 C C . PRO A 1 163 ? -12.193 8.369 0.930 1.00 89.44 163 PRO A C 1
ATOM 1287 O O . PRO A 1 163 ? -11.374 8.489 0.023 1.00 89.44 163 PRO A O 1
ATOM 1290 N N . PHE A 1 164 ? -11.996 8.894 2.146 1.00 90.12 164 PHE A N 1
ATOM 1291 C CA . PHE A 1 164 ? -10.795 9.661 2.493 1.00 90.12 164 PHE A CA 1
ATOM 1292 C C . PHE A 1 164 ? -9.522 8.850 2.239 1.00 90.12 164 PHE A C 1
ATOM 1294 O O . PHE A 1 164 ? -8.660 9.277 1.477 1.00 90.12 164 PHE A O 1
ATOM 1301 N N . VAL A 1 165 ? -9.458 7.636 2.789 1.00 86.00 165 VAL A N 1
ATOM 1302 C CA . VAL A 1 165 ? -8.325 6.720 2.608 1.00 86.00 165 VAL A CA 1
ATOM 1303 C C . VAL A 1 165 ? -8.129 6.321 1.143 1.00 86.00 165 VAL A C 1
ATOM 1305 O O . VAL A 1 165 ? -7.007 6.133 0.674 1.00 86.00 165 VAL A O 1
ATOM 1308 N N . SER A 1 166 ? -9.221 6.176 0.392 1.00 87.94 166 SER A N 1
ATOM 1309 C CA . SER A 1 166 ? -9.144 5.849 -1.033 1.00 87.94 166 SER A CA 1
ATOM 1310 C C . SER A 1 166 ? -8.530 6.991 -1.845 1.00 87.94 166 SER A C 1
ATOM 1312 O O . SER A 1 166 ? -7.733 6.728 -2.745 1.00 87.94 166 SER A O 1
ATOM 1314 N N . VAL A 1 167 ? -8.860 8.243 -1.509 1.00 90.62 167 VAL A N 1
ATOM 1315 C CA . VAL A 1 167 ? -8.308 9.444 -2.152 1.00 90.62 167 VAL A CA 1
ATOM 1316 C C . VAL A 1 167 ? -6.843 9.641 -1.781 1.00 90.62 167 VAL A C 1
ATOM 1318 O O . VAL A 1 167 ? -6.012 9.792 -2.673 1.00 90.62 167 VAL A O 1
ATOM 1321 N N . THR A 1 168 ? -6.496 9.590 -0.494 1.00 89.50 168 THR A N 1
ATOM 1322 C CA . THR A 1 168 ? -5.096 9.730 -0.064 1.00 89.50 168 THR A CA 1
ATOM 1323 C C . THR A 1 168 ? -4.234 8.599 -0.621 1.00 89.50 168 THR A C 1
ATOM 1325 O O . THR A 1 168 ? -3.128 8.844 -1.098 1.00 89.50 168 THR A O 1
ATOM 1328 N N . GLY A 1 169 ? -4.774 7.378 -0.687 1.00 87.69 169 GLY A N 1
ATOM 1329 C CA . GLY A 1 169 ? -4.123 6.247 -1.337 1.00 87.69 169 GLY A CA 1
ATOM 1330 C C . GLY A 1 169 ? -3.950 6.395 -2.844 1.00 87.69 169 GLY A C 1
ATOM 1331 O O . GLY A 1 169 ? -2.991 5.869 -3.398 1.00 87.69 169 GLY A O 1
ATOM 1332 N N . PHE A 1 170 ? -4.842 7.113 -3.522 1.00 89.75 170 PHE A N 1
ATOM 1333 C CA . PHE A 1 170 ? -4.665 7.444 -4.933 1.00 89.75 170 PHE A CA 1
ATOM 1334 C C . PHE A 1 170 ? -3.573 8.502 -5.130 1.00 89.75 170 PHE A C 1
ATOM 1336 O O . PHE A 1 170 ? -2.680 8.301 -5.949 1.00 89.75 170 PHE A O 1
ATOM 1343 N N . ILE A 1 171 ? -3.595 9.580 -4.334 1.00 88.44 171 ILE A N 1
ATOM 1344 C CA . ILE A 1 171 ? -2.552 10.624 -4.332 1.00 88.44 171 ILE A CA 1
ATOM 1345 C C . ILE A 1 171 ? -1.176 9.996 -4.109 1.00 88.44 171 ILE A C 1
ATOM 1347 O O . ILE A 1 171 ? -0.212 10.344 -4.784 1.00 88.44 171 ILE A O 1
ATOM 1351 N N . TRP A 1 172 ? -1.103 9.021 -3.207 1.00 85.12 172 TRP A N 1
ATOM 1352 C CA . TRP A 1 172 ? 0.107 8.262 -2.960 1.00 85.12 172 TRP A CA 1
ATOM 1353 C C . TRP A 1 172 ? 0.632 7.523 -4.187 1.00 85.12 172 TRP A C 1
ATOM 1355 O O . TRP A 1 172 ? 1.810 7.629 -4.508 1.00 85.12 172 TRP A O 1
ATOM 1365 N N . VAL A 1 173 ? -0.229 6.770 -4.873 1.00 89.38 173 VAL A N 1
ATOM 1366 C CA . VAL A 1 173 ? 0.168 6.045 -6.087 1.00 89.38 173 VAL A CA 1
ATOM 1367 C C . VAL A 1 173 ? 0.693 7.021 -7.134 1.00 89.38 173 VAL A C 1
ATOM 1369 O O . VAL A 1 173 ? 1.704 6.730 -7.764 1.00 89.38 173 VAL A O 1
ATOM 1372 N N . VAL A 1 174 ? 0.045 8.179 -7.293 1.00 89.94 174 VAL A N 1
ATOM 1373 C CA . VAL A 1 174 ? 0.504 9.228 -8.211 1.00 89.94 174 VAL A CA 1
ATOM 1374 C C . VAL A 1 174 ? 1.888 9.733 -7.802 1.00 89.94 174 VAL A C 1
ATOM 1376 O O . VAL A 1 174 ? 2.785 9.763 -8.635 1.00 89.94 174 VAL A O 1
ATOM 1379 N N . ALA A 1 175 ? 2.095 10.063 -6.524 1.00 86.44 175 ALA A N 1
ATOM 1380 C CA . ALA A 1 175 ? 3.388 10.521 -6.016 1.00 86.44 175 ALA A CA 1
ATOM 1381 C C . ALA A 1 175 ? 4.491 9.465 -6.198 1.00 86.44 175 ALA A C 1
ATOM 1383 O O . ALA A 1 175 ? 5.554 9.768 -6.729 1.00 86.44 175 ALA A O 1
ATOM 1384 N N . LEU A 1 176 ? 4.213 8.211 -5.827 1.00 82.88 176 LEU A N 1
ATOM 1385 C CA . LEU A 1 176 ? 5.112 7.069 -6.003 1.00 82.88 176 LEU A CA 1
ATOM 1386 C C . LEU A 1 176 ? 5.492 6.879 -7.471 1.00 82.88 176 LEU A C 1
ATOM 1388 O O . LEU A 1 176 ? 6.654 6.630 -7.788 1.00 82.88 176 LEU A O 1
ATOM 1392 N N . SER A 1 177 ? 4.497 6.976 -8.347 1.00 86.44 177 SER A N 1
ATOM 1393 C CA . SER A 1 177 ? 4.670 6.863 -9.782 1.00 86.44 177 SER A CA 1
ATOM 1394 C C . SER A 1 177 ? 5.571 7.998 -10.289 1.00 86.44 177 SER A C 1
ATOM 1396 O O . SER A 1 177 ? 6.572 7.696 -10.931 1.00 86.44 177 SER A O 1
ATOM 1398 N N . ILE A 1 178 ? 5.314 9.258 -9.910 1.00 85.31 178 ILE A N 1
ATOM 1399 C CA . ILE A 1 178 ? 6.125 10.421 -10.317 1.00 85.31 178 ILE A CA 1
ATOM 1400 C C . ILE A 1 178 ? 7.574 10.317 -9.860 1.00 85.31 178 ILE A C 1
ATOM 1402 O O . ILE A 1 178 ? 8.486 10.448 -10.676 1.00 85.31 178 ILE A O 1
ATOM 1406 N N . SER A 1 179 ? 7.800 10.048 -8.572 1.00 76.56 179 SER A N 1
ATOM 1407 C CA . SER A 1 179 ? 9.157 9.930 -8.037 1.00 76.56 179 SER A CA 1
ATOM 1408 C C . SER A 1 179 ? 9.939 8.854 -8.791 1.00 76.56 179 SER A C 1
ATOM 1410 O O . SER A 1 179 ? 11.001 9.114 -9.335 1.00 76.56 179 SER A O 1
ATOM 1412 N N . ARG A 1 180 ? 9.359 7.662 -8.958 1.00 71.81 180 ARG A N 1
ATOM 1413 C CA . ARG A 1 180 ? 10.080 6.514 -9.531 1.00 71.81 180 ARG A CA 1
ATOM 1414 C C . ARG A 1 180 ? 10.135 6.516 -11.062 1.00 71.81 180 ARG A C 1
ATOM 1416 O O . ARG A 1 180 ? 10.945 5.787 -11.634 1.00 71.81 180 ARG A O 1
ATOM 1423 N N . GLY A 1 181 ? 9.263 7.278 -11.718 1.00 65.50 181 GLY A N 1
ATOM 1424 C CA . GLY A 1 181 ? 9.224 7.449 -13.167 1.00 65.50 181 GLY A CA 1
ATOM 1425 C C . GLY A 1 181 ? 10.322 8.367 -13.697 1.00 65.50 181 GLY A C 1
ATOM 1426 O O . GLY A 1 181 ? 10.834 8.130 -14.789 1.00 65.50 181 GLY A O 1
ATOM 1427 N N . ALA A 1 182 ? 10.719 9.369 -12.907 1.00 54.41 182 ALA A N 1
ATOM 1428 C CA . ALA A 1 182 ? 11.693 10.378 -13.310 1.00 54.41 182 ALA A CA 1
ATOM 1429 C C . ALA A 1 182 ? 13.143 9.859 -13.366 1.00 54.41 182 ALA A C 1
ATOM 1431 O O . ALA A 1 182 ? 13.957 10.435 -14.084 1.00 54.41 182 ALA A O 1
ATOM 1432 N N . ASN A 1 183 ? 13.478 8.774 -12.652 1.00 50.88 183 ASN A N 1
ATOM 1433 C CA . ASN A 1 183 ? 14.813 8.173 -12.684 1.00 50.88 183 ASN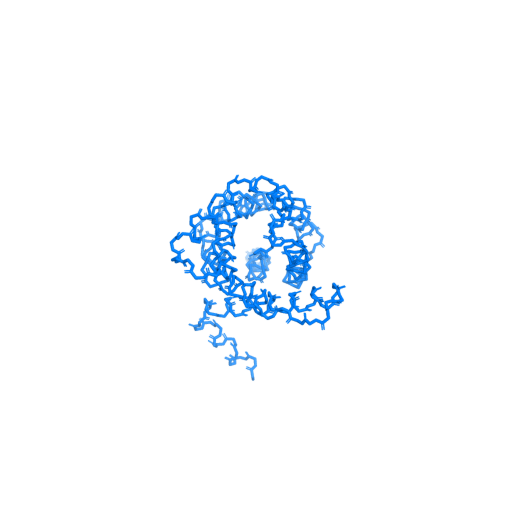 A CA 1
ATOM 1434 C C . ASN A 1 183 ? 14.799 6.648 -12.415 1.00 50.88 183 ASN A C 1
ATOM 1436 O O . ASN A 1 183 ? 14.667 6.202 -11.272 1.00 50.88 183 ASN A O 1
ATOM 1440 N N . PRO A 1 184 ? 15.022 5.793 -13.431 1.00 53.50 184 PRO A N 1
ATOM 1441 C CA . PRO A 1 184 ? 15.223 4.361 -13.200 1.00 53.50 184 PRO A CA 1
ATOM 1442 C C . PRO A 1 184 ? 16.525 4.047 -12.429 1.00 53.50 184 PRO A C 1
ATOM 1444 O O . PRO A 1 184 ? 16.584 3.004 -11.769 1.00 53.50 184 PRO A O 1
ATOM 1447 N N . ASP A 1 185 ? 17.511 4.957 -12.449 1.00 48.28 185 ASP A N 1
ATOM 1448 C CA . ASP A 1 185 ? 18.860 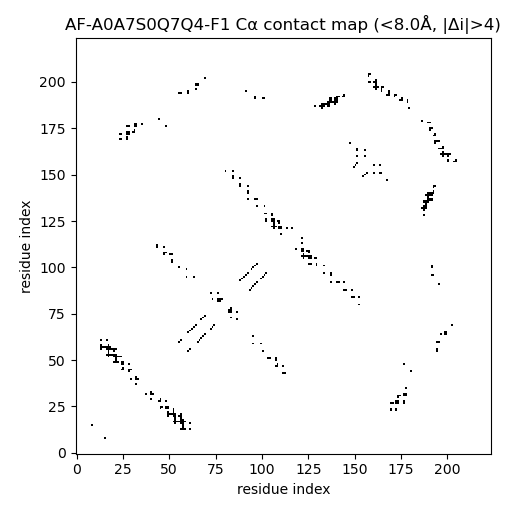4.750 -11.888 1.00 48.28 185 ASP A CA 1
ATOM 1449 C C . ASP A 1 185 ? 19.239 5.666 -10.715 1.00 48.28 185 ASP A C 1
ATOM 1451 O O . ASP A 1 185 ? 20.037 5.268 -9.865 1.00 48.28 185 ASP A O 1
ATOM 1455 N N . ALA A 1 186 ? 18.664 6.864 -10.615 1.00 46.69 186 ALA A N 1
ATOM 1456 C CA . ALA A 1 186 ? 18.736 7.654 -9.391 1.00 46.69 186 ALA A CA 1
ATOM 1457 C C . ALA A 1 186 ? 17.540 7.257 -8.528 1.00 46.69 186 ALA A C 1
ATOM 1459 O O . ALA A 1 186 ? 16.425 7.359 -9.008 1.00 46.69 186 ALA A O 1
ATOM 1460 N N . GLU A 1 187 ? 17.749 6.752 -7.309 1.00 50.25 187 GLU A N 1
ATOM 1461 C CA . GLU A 1 187 ? 16.915 7.082 -6.136 1.00 50.25 187 GLU A CA 1
ATOM 1462 C C . GLU A 1 187 ? 17.109 6.096 -4.980 1.00 50.25 187 GLU A C 1
ATOM 1464 O O . GLU A 1 187 ? 16.595 4.972 -4.963 1.00 50.25 187 GLU A O 1
ATOM 1469 N N . GLY A 1 188 ? 17.794 6.600 -3.953 1.00 42.03 188 GLY A N 1
ATOM 1470 C CA . GLY A 1 188 ? 17.472 6.316 -2.566 1.00 42.03 188 GLY A CA 1
ATOM 1471 C C . GLY A 1 188 ? 16.596 7.453 -2.047 1.00 42.03 188 GLY A C 1
ATOM 1472 O O . GLY A 1 188 ? 17.061 8.584 -1.937 1.00 42.03 188 GLY A O 1
ATOM 1473 N N . GLY A 1 189 ? 15.347 7.142 -1.714 1.00 44.91 189 GLY A N 1
ATOM 1474 C CA . GLY A 1 189 ? 14.476 8.046 -0.980 1.00 44.91 189 GLY A CA 1
ATOM 1475 C C . GLY A 1 189 ? 13.418 8.740 -1.805 1.00 44.91 189 GLY A C 1
ATOM 1476 O O . GLY A 1 189 ? 13.698 9.704 -2.501 1.00 44.91 189 GLY A O 1
ATOM 1477 N N . ALA A 1 190 ? 12.182 8.311 -1.596 1.00 41.28 190 ALA A N 1
ATOM 1478 C CA . ALA A 1 190 ? 11.155 9.137 -0.969 1.00 41.28 190 ALA A CA 1
ATOM 1479 C C . ALA A 1 190 ? 9.766 8.631 -1.364 1.00 41.28 190 ALA A C 1
ATOM 1481 O O . ALA A 1 190 ? 8.914 9.430 -1.731 1.00 41.28 190 ALA A O 1
ATOM 1482 N N . ALA A 1 191 ? 9.509 7.319 -1.328 1.00 41.97 191 ALA A N 1
ATOM 1483 C CA . ALA A 1 191 ? 8.162 6.867 -1.649 1.00 41.97 191 ALA A CA 1
ATOM 1484 C C . ALA A 1 191 ? 7.760 5.510 -1.018 1.00 41.97 191 ALA A C 1
ATOM 1486 O O . ALA A 1 191 ? 7.630 4.511 -1.721 1.00 41.97 191 ALA A O 1
ATOM 1487 N N . GLY A 1 192 ? 7.508 5.445 0.299 1.00 39.00 192 GLY A N 1
ATOM 1488 C CA . GLY A 1 192 ? 6.654 4.400 0.909 1.00 39.00 192 GLY A CA 1
ATOM 1489 C C . GLY A 1 192 ? 5.327 4.961 1.455 1.00 39.00 192 GLY A C 1
ATOM 1490 O O . GLY A 1 192 ? 5.333 6.044 2.003 1.00 39.00 192 GLY A O 1
ATOM 1491 N N . GLY A 1 193 ? 4.192 4.270 1.319 1.00 37.06 193 GLY A N 1
ATOM 1492 C CA . GLY A 1 193 ? 2.985 4.583 2.099 1.00 37.06 193 GLY A CA 1
ATOM 1493 C C . GLY A 1 193 ? 1.748 5.123 1.377 1.00 37.06 193 GLY A C 1
ATOM 1494 O O . GLY A 1 193 ? 1.540 6.319 1.359 1.00 37.06 193 GLY A O 1
ATOM 1495 N N . VAL A 1 194 ? 0.872 4.222 0.913 1.00 42.22 194 VAL A N 1
ATOM 1496 C CA . VAL A 1 194 ? -0.505 4.002 1.413 1.00 42.22 194 VAL A CA 1
ATOM 1497 C C . VAL A 1 194 ? -0.912 2.605 0.939 1.00 42.22 194 VAL A C 1
ATOM 1499 O O . VAL A 1 194 ? -1.452 2.406 -0.151 1.00 42.22 194 VAL A O 1
ATOM 1502 N N . ALA A 1 195 ? -0.656 1.609 1.783 1.00 40.72 195 ALA A N 1
ATOM 1503 C CA . ALA A 1 195 ? -1.285 0.290 1.687 1.00 40.72 195 ALA A CA 1
ATOM 1504 C C . ALA A 1 195 ? -2.487 0.166 2.649 1.00 40.72 195 ALA A C 1
ATOM 1506 O O . ALA A 1 195 ? -3.046 -0.910 2.836 1.00 40.72 195 ALA A O 1
ATOM 1507 N N . SER A 1 196 ? -2.898 1.276 3.260 1.00 40.44 196 SER A N 1
ATOM 1508 C CA . SER A 1 196 ? -3.653 1.270 4.505 1.00 40.44 196 SER A CA 1
ATOM 1509 C C . SER A 1 196 ? -5.112 1.642 4.289 1.00 40.44 196 SER A C 1
ATOM 1511 O O . SER A 1 196 ? -5.388 2.731 3.814 1.00 40.44 196 SER A O 1
ATOM 1513 N N . GLY A 1 197 ? -6.045 0.754 4.650 1.00 43.41 197 GLY A N 1
ATOM 1514 C CA . GLY A 1 197 ? -7.256 1.163 5.375 1.00 43.41 197 GLY A CA 1
ATOM 1515 C C . GLY A 1 197 ? -8.624 1.137 4.682 1.00 43.41 197 GLY A C 1
ATOM 1516 O O . GLY A 1 197 ? -9.620 1.123 5.406 1.00 43.41 197 GLY A O 1
ATOM 1517 N N . ALA A 1 198 ? -8.731 1.088 3.347 1.00 40.59 198 ALA A N 1
ATOM 1518 C CA . ALA A 1 198 ? -10.050 1.189 2.690 1.00 40.59 198 ALA A CA 1
ATOM 1519 C C . ALA A 1 198 ? -11.014 0.046 3.087 1.00 40.59 198 ALA A C 1
ATOM 1521 O O . ALA A 1 198 ? -12.209 0.288 3.241 1.00 40.59 198 ALA A O 1
ATOM 1522 N N . ASP A 1 199 ? -10.490 -1.150 3.381 1.00 42.72 199 ASP A N 1
ATOM 1523 C CA . ASP A 1 199 ? -11.294 -2.292 3.845 1.00 42.72 199 ASP A CA 1
ATOM 1524 C C . ASP A 1 199 ? -11.516 -2.315 5.376 1.00 42.72 199 ASP A C 1
ATOM 1526 O O . ASP A 1 199 ? -12.416 -2.997 5.867 1.00 42.72 199 ASP A O 1
ATOM 1530 N N . ASN A 1 200 ? -10.766 -1.520 6.151 1.00 46.44 200 ASN A N 1
ATOM 1531 C CA . ASN A 1 200 ? -10.832 -1.518 7.624 1.00 46.44 200 ASN A CA 1
ATOM 1532 C C . ASN A 1 200 ? -11.750 -0.470 8.215 1.00 46.44 200 ASN A C 1
ATOM 1534 O O . ASN A 1 200 ? -12.068 -0.515 9.402 1.00 46.44 200 ASN A O 1
ATOM 1538 N N . CYS A 1 201 ? -12.157 0.509 7.425 1.00 45.78 201 CYS A N 1
ATOM 1539 C CA . CYS A 1 201 ? -13.046 1.533 7.928 1.00 45.78 201 CYS A CA 1
ATOM 1540 C C . CYS A 1 201 ? -14.419 0.944 8.309 1.00 45.78 201 CYS A C 1
ATOM 1542 O O . CYS A 1 201 ? -15.017 1.393 9.285 1.00 45.78 201 CYS A O 1
ATOM 1544 N N . ASN A 1 202 ? -14.854 -0.144 7.657 1.00 43.25 202 ASN A N 1
ATOM 1545 C CA . ASN A 1 202 ? -16.022 -0.912 8.103 1.00 43.25 202 ASN A CA 1
ATOM 1546 C C . ASN A 1 202 ? -15.851 -1.445 9.538 1.00 43.25 202 ASN A C 1
ATOM 1548 O O . ASN A 1 202 ? -16.808 -1.457 10.298 1.00 43.25 202 ASN A O 1
ATOM 1552 N N . LEU A 1 203 ? -14.629 -1.778 9.971 1.00 45.72 203 LEU A N 1
ATOM 1553 C CA . LEU A 1 203 ? -14.372 -2.283 11.325 1.00 45.72 203 LEU A CA 1
ATOM 1554 C C . LEU A 1 203 ? -14.447 -1.196 12.409 1.00 45.72 203 LEU A C 1
ATOM 1556 O O . LEU A 1 203 ? -14.772 -1.512 13.560 1.00 45.72 203 LEU A O 1
ATOM 1560 N N . LEU A 1 204 ? -14.124 0.058 12.071 1.00 41.62 204 LEU A N 1
ATOM 1561 C CA . LEU A 1 204 ? -14.280 1.207 12.973 1.00 41.62 204 LEU A CA 1
ATOM 1562 C C . LEU A 1 204 ? -15.737 1.682 13.024 1.00 41.62 204 LEU A C 1
ATOM 1564 O O . LEU A 1 204 ? -16.224 1.994 14.110 1.00 41.62 204 LEU A O 1
ATOM 1568 N N . VAL A 1 205 ? -16.444 1.648 11.889 1.00 49.84 205 VAL A N 1
ATOM 1569 C CA . VAL A 1 205 ? -17.898 1.875 11.813 1.00 49.84 205 VAL A CA 1
ATOM 1570 C C . VAL A 1 205 ? -18.647 0.827 12.648 1.00 49.84 205 VAL A C 1
ATOM 1572 O O . VAL A 1 205 ? -19.454 1.194 13.501 1.00 49.84 205 VAL A O 1
ATOM 1575 N N . ASP A 1 206 ? -18.277 -0.454 12.537 1.00 49.84 206 ASP A N 1
ATOM 1576 C CA . ASP A 1 206 ? -18.845 -1.531 13.361 1.00 49.84 206 ASP A CA 1
ATOM 1577 C C . ASP A 1 206 ? -18.614 -1.294 14.867 1.00 49.84 206 ASP A C 1
ATOM 1579 O O . ASP A 1 206 ? -19.429 -1.684 15.699 1.00 49.84 206 ASP A O 1
ATOM 1583 N N . ALA A 1 207 ? -17.523 -0.623 15.259 1.00 45.84 207 ALA A N 1
ATOM 1584 C CA . ALA A 1 207 ? -17.249 -0.308 16.664 1.00 45.84 207 ALA A CA 1
ATOM 1585 C C . ALA A 1 207 ? -18.248 0.706 17.245 1.00 45.84 207 ALA A C 1
ATOM 1587 O O . ALA A 1 207 ? -18.669 0.576 18.398 1.00 45.84 207 ALA A O 1
ATOM 1588 N N . GLU A 1 208 ? -18.602 1.731 16.465 1.00 51.38 208 GLU A N 1
ATOM 1589 C CA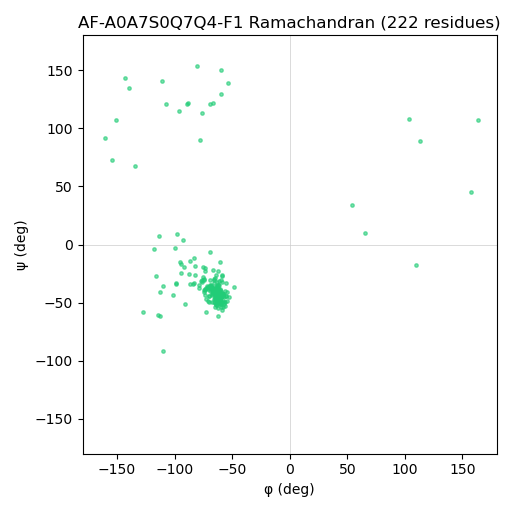 . GLU A 1 208 ? -19.571 2.748 16.876 1.00 51.38 208 GLU A CA 1
ATOM 1590 C C . GLU A 1 208 ? -20.991 2.183 16.918 1.00 51.38 208 GLU A C 1
ATOM 1592 O O . GLU A 1 208 ? -21.722 2.471 17.870 1.00 51.38 208 GLU A O 1
ATOM 1597 N N . ASP A 1 209 ? -21.353 1.317 15.970 1.00 52.84 209 ASP A N 1
ATOM 1598 C CA . ASP A 1 209 ? -22.657 0.647 15.966 1.00 52.84 209 ASP A CA 1
ATOM 1599 C C . ASP A 1 209 ? -22.792 -0.382 17.100 1.00 52.84 209 ASP A C 1
ATOM 1601 O O . ASP A 1 209 ? -23.828 -0.442 17.774 1.00 52.84 209 ASP A O 1
ATOM 1605 N N . ILE A 1 210 ? -21.727 -1.125 17.426 1.00 50.06 210 ILE A N 1
ATOM 1606 C CA . ILE A 1 210 ? -21.694 -2.013 18.602 1.00 50.06 210 ILE A CA 1
ATOM 1607 C C . ILE A 1 210 ? -21.776 -1.208 19.916 1.00 50.06 210 ILE A C 1
ATOM 1609 O O . ILE A 1 210 ? -22.387 -1.649 20.893 1.00 50.06 210 ILE A O 1
ATOM 1613 N N . ARG A 1 211 ? -21.212 0.006 19.968 1.00 52.88 211 ARG A N 1
ATOM 1614 C CA . ARG A 1 211 ? -21.314 0.879 21.150 1.00 52.88 211 ARG A CA 1
ATOM 1615 C C . ARG A 1 211 ? -22.710 1.489 21.306 1.00 52.88 211 ARG A C 1
ATOM 1617 O O . ARG A 1 211 ? -23.238 1.494 22.418 1.00 52.88 211 ARG A O 1
ATOM 1624 N N . LYS A 1 212 ? -23.323 1.968 20.217 1.00 58.91 212 LYS A N 1
ATOM 1625 C CA . LYS A 1 212 ? -24.697 2.507 20.219 1.00 58.91 212 LYS A CA 1
ATOM 1626 C C . LYS A 1 212 ? -25.722 1.434 20.586 1.00 58.91 212 LYS A C 1
ATOM 1628 O O . LYS A 1 212 ? -26.591 1.683 21.418 1.00 58.91 212 LYS A O 1
ATOM 1633 N N . SER A 1 213 ? -25.579 0.222 20.052 1.00 57.28 213 SER A N 1
ATOM 1634 C CA . SER A 1 213 ? -26.446 -0.912 20.407 1.00 57.28 213 SER A CA 1
ATOM 1635 C C . SER A 1 213 ? -26.317 -1.323 21.880 1.00 57.28 213 SER A C 1
ATOM 1637 O O . SER A 1 213 ? -27.336 -1.537 22.535 1.00 57.28 213 SER A O 1
ATOM 1639 N N . ARG A 1 214 ? -25.103 -1.341 22.453 1.00 56.78 214 ARG A N 1
ATOM 1640 C CA . ARG A 1 214 ? -24.904 -1.602 23.895 1.00 56.78 214 ARG A CA 1
ATOM 1641 C C . ARG A 1 214 ? -25.462 -0.497 24.798 1.00 56.78 214 ARG A C 1
ATOM 1643 O O . ARG A 1 214 ? -26.059 -0.804 25.825 1.00 56.78 214 ARG A O 1
ATOM 1650 N N . SER A 1 215 ? -25.311 0.769 24.409 1.00 63.50 215 SER A N 1
ATOM 1651 C CA . SER A 1 215 ? -25.909 1.917 25.112 1.00 63.50 215 SER A CA 1
ATOM 1652 C C . SER A 1 215 ? -27.437 1.812 25.170 1.00 63.50 215 SER A C 1
ATOM 1654 O O . SER A 1 215 ? -28.038 1.996 26.227 1.00 63.50 215 SER A O 1
ATOM 1656 N N . ASN A 1 216 ? -28.066 1.449 24.051 1.00 62.69 216 ASN A N 1
ATOM 1657 C CA . ASN A 1 216 ? -29.519 1.305 23.964 1.00 62.69 216 ASN A CA 1
ATOM 1658 C C . ASN A 1 216 ? -30.035 0.080 24.740 1.00 62.69 216 ASN A C 1
ATOM 1660 O O . ASN A 1 216 ? -31.076 0.164 25.389 1.00 62.69 216 ASN A O 1
ATOM 1664 N N . ALA A 1 217 ? -29.288 -1.029 24.746 1.00 61.66 217 ALA A N 1
ATOM 1665 C CA . ALA A 1 217 ? -29.619 -2.205 25.555 1.00 61.66 217 ALA A CA 1
ATOM 1666 C C . ALA A 1 217 ? -29.559 -1.911 27.066 1.00 61.66 217 ALA A C 1
ATOM 1668 O O . ALA A 1 217 ? -30.414 -2.370 27.823 1.00 61.66 217 ALA A O 1
ATOM 1669 N N . SER A 1 218 ? -28.595 -1.097 27.509 1.00 61.59 218 SER A N 1
ATOM 1670 C CA . SER A 1 218 ? -28.476 -0.711 28.921 1.00 61.59 218 SER A CA 1
ATOM 1671 C C . SER A 1 218 ? -29.609 0.215 29.384 1.00 61.59 218 SER A C 1
ATOM 1673 O O . SER A 1 218 ? -30.013 0.142 30.540 1.00 61.59 218 SER A O 1
ATOM 1675 N N . TYR A 1 219 ? -30.157 1.040 28.485 1.00 55.44 219 TYR A N 1
ATOM 1676 C CA . TYR A 1 219 ? -31.302 1.920 28.760 1.00 55.44 219 TYR A CA 1
ATOM 1677 C C . TYR A 1 219 ? -32.643 1.172 28.828 1.00 55.44 219 TYR A C 1
ATOM 1679 O O . TYR A 1 219 ? -33.567 1.610 29.510 1.00 55.44 219 TYR A O 1
ATOM 1687 N N . SER A 1 220 ? -32.765 0.045 28.120 1.00 62.38 220 SER A N 1
ATOM 1688 C CA . SER A 1 220 ? -33.979 -0.780 28.140 1.00 62.38 220 SER A CA 1
ATOM 1689 C C . SER A 1 220 ? -34.124 -1.585 29.434 1.00 62.38 220 SER A C 1
ATOM 1691 O O . SER A 1 220 ? -35.245 -1.828 29.867 1.00 62.38 220 SER A O 1
ATOM 1693 N N . ASN A 1 221 ? -33.013 -1.979 30.063 1.00 62.38 221 ASN A N 1
ATOM 1694 C CA . ASN A 1 221 ? -33.026 -2.769 31.299 1.00 62.38 221 ASN A CA 1
ATOM 1695 C C . ASN A 1 221 ? -33.212 -1.931 32.573 1.00 62.38 221 ASN A C 1
ATOM 1697 O O . ASN A 1 221 ? -33.454 -2.501 33.626 1.00 62.38 221 ASN A O 1
ATOM 1701 N N . SER A 1 222 ? -33.115 -0.599 32.502 1.00 60.81 222 SER A N 1
ATOM 1702 C CA . SER A 1 222 ? -33.335 0.284 33.659 1.00 60.81 222 SER A CA 1
ATOM 1703 C C . SER A 1 222 ? -34.777 0.799 33.780 1.00 60.81 222 SER A C 1
ATOM 1705 O O . SER A 1 222 ? -35.041 1.671 34.604 1.00 60.81 222 SER A O 1
ATOM 1707 N N . LYS A 1 223 ? -35.687 0.350 32.905 1.00 54.75 223 LYS A N 1
ATOM 1708 C CA . LYS A 1 223 ? -37.113 0.735 32.885 1.00 54.75 223 LYS A CA 1
ATOM 1709 C C . LYS A 1 223 ? -38.063 -0.424 33.222 1.00 54.75 223 LYS A C 1
ATOM 1711 O O . LYS A 1 223 ? -39.274 -0.257 33.091 1.00 54.75 223 LYS A O 1
ATOM 1716 N N . LEU A 1 224 ? -37.515 -1.566 33.629 1.00 49.31 224 LEU A N 1
ATOM 1717 C CA . LEU A 1 224 ? -38.227 -2.728 34.162 1.00 49.31 224 LEU A CA 1
ATOM 1718 C C . LEU A 1 224 ? -37.862 -2.878 35.638 1.00 49.31 224 LEU A C 1
ATOM 1720 O O . LEU A 1 224 ? -38.771 -3.237 36.413 1.00 49.31 224 LEU A O 1
#